Protein AF-A0A2T7V079-F1 (afdb_monomer_lite)

Structure (mmCIF, N/CA/C/O backbone):
data_AF-A0A2T7V079-F1
#
_entry.id   AF-A0A2T7V079-F1
#
loop_
_atom_site.group_PDB
_atom_site.id
_atom_site.type_symbol
_atom_site.label_atom_id
_atom_site.label_alt_id
_atom_site.label_comp_id
_atom_site.label_asym_id
_atom_site.label_entity_id
_atom_site.label_seq_id
_atom_site.pdbx_PDB_ins_code
_atom_site.Cartn_x
_atom_site.Cartn_y
_atom_site.Cartn_z
_atom_site.occupancy
_atom_site.B_iso_or_equiv
_atom_site.auth_seq_id
_atom_site.auth_comp_id
_atom_site.auth_asym_id
_atom_site.auth_atom_id
_atom_site.pdbx_PDB_model_num
ATOM 1 N N . MET A 1 1 ? 11.189 51.306 7.448 1.00 38.50 1 MET A N 1
ATOM 2 C CA . MET A 1 1 ? 10.042 50.721 6.725 1.00 38.50 1 MET A CA 1
ATOM 3 C C . MET A 1 1 ? 9.622 49.500 7.516 1.00 38.50 1 MET A C 1
ATOM 5 O O . MET A 1 1 ? 10.224 48.450 7.348 1.00 38.50 1 MET A O 1
ATOM 9 N N . ASP A 1 2 ? 8.671 49.681 8.430 1.00 41.47 2 ASP A N 1
ATOM 10 C CA . ASP A 1 2 ? 8.144 48.612 9.280 1.00 41.47 2 ASP A CA 1
ATOM 11 C C . ASP A 1 2 ? 6.938 47.974 8.587 1.00 41.47 2 ASP A C 1
ATOM 13 O O . ASP A 1 2 ? 5.867 48.572 8.487 1.00 41.47 2 ASP A O 1
ATOM 17 N N . GLY A 1 3 ? 7.131 46.769 8.050 1.00 41.75 3 GLY A N 1
ATOM 18 C CA . GLY A 1 3 ? 6.076 45.974 7.427 1.00 41.75 3 GLY A CA 1
ATOM 19 C C . GLY A 1 3 ? 5.329 45.145 8.468 1.00 41.75 3 GLY A C 1
ATOM 20 O O . GLY A 1 3 ? 5.689 43.999 8.720 1.00 41.75 3 GLY A O 1
ATOM 21 N N . SER A 1 4 ? 4.290 45.717 9.075 1.00 50.50 4 SER A N 1
ATOM 22 C CA . SER A 1 4 ? 3.340 44.971 9.908 1.00 50.50 4 SER A CA 1
ATOM 23 C C . SER A 1 4 ? 2.266 44.341 9.016 1.00 50.50 4 SER A C 1
ATOM 25 O O . SER A 1 4 ? 1.436 45.046 8.443 1.00 50.50 4 SER A O 1
ATOM 27 N N . PHE A 1 5 ? 2.281 43.014 8.870 1.00 45.00 5 PHE A N 1
ATOM 28 C CA . PHE A 1 5 ? 1.197 42.276 8.216 1.00 45.00 5 PHE A CA 1
ATOM 29 C C . PHE A 1 5 ? 0.021 42.109 9.203 1.00 45.00 5 PHE A C 1
ATOM 31 O O . PHE A 1 5 ? 0.220 41.552 10.285 1.00 45.00 5 PHE A O 1
ATOM 38 N N . PRO A 1 6 ? -1.213 42.544 8.871 1.00 54.22 6 PRO A N 1
ATOM 39 C CA . PRO A 1 6 ? -2.319 42.632 9.832 1.00 54.22 6 PRO A CA 1
ATOM 40 C C . PRO A 1 6 ? -3.089 41.317 10.054 1.00 54.22 6 PRO A C 1
ATOM 42 O O . PRO A 1 6 ? -4.084 41.302 10.778 1.00 54.22 6 PRO A O 1
ATOM 45 N N . PHE A 1 7 ? -2.655 40.196 9.476 1.00 47.94 7 PHE A N 1
ATOM 46 C CA . PHE A 1 7 ? -3.379 38.927 9.572 1.00 47.94 7 PHE A CA 1
ATOM 47 C C . PHE A 1 7 ? -2.700 37.979 10.560 1.00 47.94 7 PHE A C 1
ATOM 49 O O . PHE A 1 7 ? -1.806 37.214 10.211 1.00 47.94 7 PHE A O 1
ATOM 56 N N . ARG A 1 8 ? -3.155 37.988 11.817 1.00 51.31 8 ARG A N 1
ATOM 57 C CA . ARG A 1 8 ? -2.965 36.835 12.705 1.00 51.31 8 ARG A CA 1
ATOM 58 C C . ARG A 1 8 ? -4.101 35.857 12.438 1.00 51.31 8 ARG A C 1
ATOM 60 O O . ARG A 1 8 ? -5.223 36.091 12.881 1.00 51.31 8 ARG A O 1
ATOM 67 N N . PHE A 1 9 ? -3.811 34.759 11.742 1.00 51.34 9 PHE A N 1
ATOM 68 C CA . PHE A 1 9 ? -4.697 33.600 11.739 1.00 51.34 9 PHE A CA 1
ATOM 69 C C . PHE A 1 9 ? -4.815 33.112 13.185 1.00 51.34 9 PHE A C 1
ATOM 71 O O . PHE A 1 9 ? -3.900 32.487 13.720 1.00 51.34 9 PHE A O 1
ATOM 78 N N . ARG A 1 10 ? -5.927 33.434 13.854 1.00 48.22 10 ARG A N 1
ATOM 79 C CA . ARG A 1 10 ? -6.316 32.697 15.054 1.00 48.22 10 ARG A CA 1
ATOM 80 C C . ARG A 1 10 ? -6.606 31.284 14.570 1.00 48.22 10 ARG A C 1
ATOM 82 O O . ARG A 1 10 ? -7.657 31.060 13.974 1.00 48.22 10 ARG A O 1
ATOM 89 N N . ARG A 1 11 ? -5.672 30.350 14.781 1.00 43.72 11 ARG A N 1
ATOM 90 C CA . ARG A 1 11 ? -6.033 28.933 14.757 1.00 43.72 11 ARG A CA 1
ATOM 91 C C . ARG A 1 11 ? -7.170 28.805 15.763 1.00 43.72 11 ARG A C 1
ATOM 93 O O . ARG A 1 11 ? -6.996 29.161 16.931 1.00 43.72 11 ARG A O 1
ATOM 100 N N . GLN A 1 12 ? -8.349 28.400 15.295 1.00 41.66 12 GLN A N 1
ATOM 101 C CA . GLN A 1 12 ? -9.317 27.817 16.212 1.00 41.66 12 GLN A CA 1
ATOM 102 C C . GLN A 1 12 ? -8.570 26.719 16.984 1.00 41.66 12 GLN A C 1
ATOM 104 O O . GLN A 1 12 ? -7.699 26.080 16.382 1.00 41.66 12 GLN A O 1
ATOM 109 N N . PRO A 1 13 ? -8.817 26.536 18.293 1.00 44.56 13 PRO A N 1
ATOM 110 C CA . PRO A 1 13 ? -8.318 25.343 18.958 1.00 44.56 13 PRO A CA 1
ATOM 111 C C . PRO A 1 13 ? -8.745 24.161 18.092 1.00 44.56 13 PRO A C 1
ATOM 113 O O . PRO A 1 13 ? -9.918 24.078 17.715 1.00 44.56 13 PRO A O 1
ATOM 116 N N . GLU A 1 14 ? -7.776 23.336 17.691 1.00 45.00 14 GLU A N 1
ATOM 117 C CA . GLU A 1 14 ? -8.079 22.076 17.024 1.00 45.00 14 GLU A CA 1
ATOM 118 C C . GLU A 1 14 ? -9.172 21.401 17.859 1.00 45.00 14 GLU A C 1
ATOM 120 O O . GLU A 1 14 ? -9.043 21.376 19.093 1.00 45.00 14 GLU A O 1
ATOM 125 N N . PRO A 1 15 ? -10.277 20.924 17.250 1.00 46.81 15 PRO A N 1
ATOM 126 C CA . PRO A 1 15 ? -11.172 20.043 17.983 1.00 46.81 15 PRO A CA 1
ATOM 127 C C . PRO A 1 15 ? -10.300 18.948 18.592 1.00 46.81 15 PRO A C 1
ATOM 129 O O . PRO A 1 15 ? -9.283 18.590 18.000 1.00 46.81 15 PRO A O 1
ATOM 132 N N . THR A 1 16 ? -10.640 18.460 19.783 1.00 52.69 16 THR A N 1
ATOM 133 C CA . THR A 1 16 ? -9.915 17.361 20.421 1.00 52.69 16 THR A CA 1
ATOM 134 C C . THR A 1 16 ? -9.999 16.156 19.486 1.00 52.69 16 THR A C 1
ATOM 136 O O . THR A 1 16 ? -10.947 15.377 19.533 1.00 52.69 16 THR A O 1
ATOM 139 N N . HIS A 1 17 ? -9.071 16.061 18.537 1.00 53.72 17 HIS A N 1
ATOM 140 C CA . HIS A 1 17 ? -8.961 14.931 17.646 1.00 53.72 17 HIS A CA 1
ATOM 141 C C . HIS A 1 17 ? -8.712 13.754 18.575 1.00 53.72 17 HIS A C 1
ATOM 143 O O . HIS A 1 17 ? -7.835 13.834 19.439 1.00 53.72 17 HIS A O 1
ATOM 149 N N . ALA A 1 18 ? -9.523 12.701 18.456 1.00 62.31 18 ALA A N 1
ATOM 150 C CA . ALA A 1 18 ? -9.227 11.453 19.138 1.00 62.31 18 ALA A CA 1
ATOM 151 C C . ALA A 1 18 ? -7.759 11.123 18.840 1.00 62.31 18 ALA A C 1
ATOM 153 O O . ALA A 1 18 ? -7.383 11.004 17.671 1.00 62.31 18 ALA A O 1
ATOM 154 N N . THR A 1 19 ? -6.922 11.088 19.876 1.00 83.94 19 THR A N 1
ATOM 155 C CA . THR A 1 19 ? -5.495 10.804 19.732 1.00 83.94 19 THR A CA 1
ATOM 156 C C . THR A 1 19 ? -5.342 9.466 19.026 1.00 83.94 19 THR A C 1
ATOM 158 O O . THR A 1 19 ? -6.008 8.505 19.404 1.00 83.94 19 THR A O 1
ATOM 161 N N . LEU A 1 20 ? -4.513 9.420 17.982 1.00 91.12 20 LEU A N 1
ATOM 162 C CA . LEU A 1 20 ? -4.151 8.176 17.314 1.00 91.12 20 LEU A CA 1
ATOM 163 C C . LEU A 1 20 ? -2.972 7.549 18.053 1.00 91.12 20 LEU A C 1
ATOM 165 O O . LEU A 1 20 ? -1.907 8.156 18.157 1.00 91.12 20 LEU A O 1
ATOM 169 N N . THR A 1 21 ? -3.164 6.326 18.519 1.00 92.94 21 THR A N 1
ATOM 170 C CA . THR A 1 21 ? -2.113 5.459 19.035 1.00 92.94 21 THR A CA 1
ATOM 171 C C . THR A 1 21 ? -1.798 4.397 17.989 1.00 92.94 21 THR A C 1
ATOM 173 O O . THR A 1 21 ? -2.706 3.792 17.422 1.00 92.94 21 THR A O 1
ATOM 176 N N . ILE A 1 22 ? -0.508 4.183 17.740 1.00 94.38 22 ILE A N 1
ATOM 177 C CA . ILE A 1 22 ? 0.007 3.061 16.956 1.00 94.38 22 ILE A CA 1
ATOM 178 C C . ILE A 1 22 ? 0.726 2.133 17.934 1.00 94.38 22 ILE A C 1
ATOM 180 O O . ILE A 1 22 ? 1.582 2.607 18.680 1.00 94.38 22 ILE A O 1
ATOM 184 N N . ALA A 1 23 ? 0.359 0.855 17.954 1.00 94.38 23 ALA A N 1
ATOM 185 C CA . ALA A 1 23 ? 0.913 -0.139 18.872 1.00 94.38 23 ALA A CA 1
ATOM 186 C C . ALA A 1 23 ? 1.243 -1.452 18.151 1.00 94.38 23 ALA A C 1
ATOM 188 O O . ALA A 1 23 ? 0.712 -1.721 17.074 1.00 94.38 23 ALA A O 1
ATOM 189 N N . GLU A 1 24 ? 2.084 -2.281 18.764 1.00 94.81 24 GLU A N 1
ATOM 190 C CA . GLU A 1 24 ? 2.275 -3.672 18.351 1.00 94.81 24 GLU A CA 1
ATOM 191 C C . GLU A 1 24 ? 1.388 -4.610 19.181 1.00 94.81 24 GLU A C 1
ATOM 193 O O . GLU A 1 24 ? 1.052 -4.304 20.327 1.00 94.81 24 GLU A O 1
ATOM 198 N N . THR A 1 25 ? 1.019 -5.773 18.635 1.00 92.81 25 THR A N 1
ATOM 199 C CA . THR A 1 25 ? 0.210 -6.780 19.353 1.00 92.81 25 THR A CA 1
ATOM 200 C C . THR A 1 25 ? 0.821 -7.183 20.697 1.00 92.81 25 THR A C 1
ATOM 202 O O . THR A 1 25 ? 0.082 -7.398 21.657 1.00 92.81 25 THR A O 1
ATOM 205 N N . ALA A 1 26 ? 2.154 -7.214 20.796 1.00 89.38 26 ALA A N 1
ATOM 206 C CA . ALA A 1 26 ? 2.889 -7.557 22.014 1.00 89.38 26 ALA A CA 1
ATOM 207 C C . ALA A 1 26 ? 2.683 -6.565 23.177 1.00 89.38 26 ALA A C 1
ATOM 209 O O . ALA A 1 26 ? 2.823 -6.951 24.339 1.00 89.38 26 ALA A O 1
ATOM 210 N N . ASP A 1 27 ? 2.325 -5.314 22.881 1.00 88.50 27 ASP A N 1
ATOM 211 C CA . ASP A 1 27 ? 2.157 -4.250 23.878 1.00 88.50 27 ASP A CA 1
ATOM 212 C C . ASP A 1 27 ? 0.701 -4.095 24.342 1.00 88.50 27 ASP A C 1
ATOM 214 O O . ASP A 1 27 ? 0.387 -3.264 25.203 1.00 88.50 27 ASP A O 1
ATOM 218 N N . LEU A 1 28 ? -0.217 -4.875 23.766 1.00 90.44 28 LEU A N 1
ATOM 219 C CA . LEU A 1 28 ? -1.646 -4.708 23.974 1.00 90.44 28 LEU A CA 1
ATOM 220 C C . LEU A 1 28 ? -2.184 -5.638 25.050 1.00 90.44 28 LEU A C 1
ATOM 222 O O . LEU A 1 28 ? -1.815 -6.800 25.192 1.00 90.44 28 LEU A O 1
ATOM 226 N N . THR A 1 29 ? -3.138 -5.105 25.805 1.00 87.56 29 THR A N 1
ATOM 227 C CA . THR A 1 29 ? -3.920 -5.878 26.766 1.00 87.56 29 THR A CA 1
ATOM 228 C C . THR A 1 29 ? -5.372 -5.895 26.320 1.00 87.56 29 THR A C 1
ATOM 230 O O . THR A 1 29 ? -5.871 -4.902 25.788 1.00 87.56 29 THR A O 1
ATOM 233 N N . ALA A 1 30 ? -6.085 -6.989 26.597 1.00 87.88 30 ALA A N 1
ATOM 234 C CA . ALA A 1 30 ? -7.518 -7.075 26.312 1.00 87.88 30 ALA A CA 1
ATOM 235 C C . ALA A 1 30 ? -8.302 -5.901 26.935 1.00 87.88 30 ALA A C 1
ATOM 237 O O . ALA A 1 30 ? -9.194 -5.347 26.304 1.00 87.88 30 ALA A O 1
ATOM 238 N N . ALA A 1 31 ? -7.914 -5.455 28.136 1.00 88.44 31 ALA A N 1
ATOM 239 C CA . ALA A 1 31 ? -8.531 -4.307 28.799 1.00 88.44 31 ALA A CA 1
ATOM 240 C C . ALA A 1 31 ? -8.355 -2.990 28.019 1.00 88.44 31 ALA A C 1
ATOM 242 O O . ALA A 1 31 ? -9.282 -2.184 27.975 1.00 88.44 31 ALA A O 1
ATOM 243 N N . ALA A 1 32 ? -7.196 -2.772 27.388 1.00 89.25 32 ALA A N 1
ATOM 244 C CA . ALA A 1 32 ? -6.964 -1.591 26.559 1.00 89.25 32 ALA A CA 1
ATOM 245 C C . ALA A 1 32 ? -7.832 -1.607 25.290 1.00 89.25 32 ALA A C 1
ATOM 247 O O . ALA A 1 32 ? -8.408 -0.580 24.932 1.00 89.25 32 ALA A O 1
ATOM 248 N N . LEU A 1 33 ? -7.977 -2.772 24.649 1.00 93.31 33 LEU A N 1
ATOM 249 C CA . LEU A 1 33 ? -8.839 -2.939 23.473 1.00 93.31 33 LEU A CA 1
ATOM 250 C C . LEU A 1 33 ? -10.312 -2.701 23.824 1.00 93.31 33 LEU A C 1
ATOM 252 O O . LEU A 1 33 ? -11.000 -1.953 23.131 1.00 93.31 33 LEU A O 1
ATOM 256 N N . GLU A 1 34 ? -10.784 -3.266 24.937 1.00 92.94 34 GLU A N 1
ATOM 257 C CA . GLU A 1 34 ? -12.153 -3.053 25.413 1.00 92.94 34 GLU A CA 1
ATOM 258 C C . GLU A 1 34 ? -12.427 -1.586 25.770 1.00 92.94 34 GLU A C 1
ATOM 260 O O . GLU A 1 34 ? -13.497 -1.075 25.446 1.00 92.94 34 GLU A O 1
ATOM 265 N N . ALA A 1 35 ? -11.461 -0.871 26.356 1.00 90.56 35 ALA A N 1
ATOM 266 C CA . ALA A 1 35 ? -11.602 0.560 26.632 1.00 90.56 35 ALA A CA 1
ATOM 267 C C . ALA A 1 35 ? -11.758 1.391 25.344 1.00 90.56 35 ALA A C 1
ATOM 269 O O . ALA A 1 35 ? -12.614 2.275 25.275 1.00 90.56 35 ALA A O 1
ATOM 270 N N . VAL A 1 36 ? -10.985 1.084 24.293 1.00 92.19 36 VAL A N 1
ATOM 271 C CA . VAL A 1 36 ? -11.148 1.727 22.976 1.00 92.19 36 VAL A CA 1
ATOM 272 C C . VAL A 1 36 ? -12.527 1.408 22.395 1.00 92.19 36 VAL A C 1
ATOM 274 O O . VAL A 1 36 ? -13.252 2.321 21.999 1.00 92.19 36 VAL A O 1
ATOM 277 N N . ARG A 1 37 ? -12.944 0.137 22.414 1.00 94.12 37 ARG A N 1
ATOM 278 C CA . ARG A 1 37 ? -14.254 -0.307 21.900 1.00 94.12 37 ARG A CA 1
ATOM 279 C C . ARG A 1 37 ? -15.438 0.292 22.665 1.00 94.12 37 ARG A C 1
ATOM 281 O O . ARG A 1 37 ? -16.491 0.520 22.068 1.00 94.12 37 ARG A O 1
ATOM 288 N N . ALA A 1 38 ? -15.272 0.579 23.956 1.00 91.75 38 ALA A N 1
ATOM 289 C CA . ALA A 1 38 ? -16.252 1.283 24.783 1.00 91.75 38 ALA A CA 1
ATOM 290 C C . ALA A 1 38 ? -16.331 2.795 24.485 1.00 91.75 38 ALA A C 1
ATOM 292 O O . ALA A 1 38 ? -17.292 3.445 24.890 1.00 91.75 38 ALA A O 1
ATOM 293 N N . GLY A 1 39 ? -15.365 3.346 23.739 1.00 86.88 39 GLY A N 1
ATOM 294 C CA . GLY A 1 39 ? -15.269 4.774 23.427 1.00 86.88 39 GLY A CA 1
ATOM 295 C C . GLY A 1 39 ? -14.533 5.599 24.487 1.00 86.88 39 GLY A C 1
ATOM 296 O O . GLY A 1 39 ? -14.495 6.823 24.376 1.00 86.88 39 GLY A O 1
ATOM 297 N N . ASP A 1 40 ? -13.929 4.943 25.480 1.00 81.31 40 ASP A N 1
ATOM 298 C CA . ASP A 1 40 ? -13.174 5.583 26.564 1.00 81.31 40 ASP A CA 1
ATOM 299 C C . ASP A 1 40 ? -11.705 5.862 26.177 1.00 81.31 40 ASP A C 1
ATOM 301 O O . ASP A 1 40 ? -10.966 6.509 26.923 1.00 81.31 40 ASP A O 1
ATOM 305 N N . GLY A 1 41 ? -11.269 5.383 25.005 1.00 72.19 41 GLY A N 1
ATOM 306 C CA . GLY A 1 41 ? -9.922 5.553 24.455 1.00 72.19 41 GLY A CA 1
ATOM 307 C C . GLY A 1 41 ? -9.847 6.435 23.201 1.00 72.19 41 GLY A C 1
ATOM 308 O O . GLY A 1 41 ? -10.852 6.845 22.622 1.00 72.19 41 GLY A O 1
ATOM 309 N N . GLY A 1 42 ? -8.613 6.724 22.772 1.00 84.00 42 GLY A N 1
ATOM 310 C CA . GLY A 1 42 ? -8.329 7.303 21.454 1.00 84.00 42 GLY A CA 1
ATOM 311 C C . GLY A 1 42 ? -8.433 6.268 20.327 1.00 84.00 42 GLY A C 1
ATOM 312 O O . GLY A 1 42 ? -8.704 5.095 20.573 1.00 84.00 42 GLY A O 1
ATOM 313 N N . ARG A 1 43 ? -8.181 6.691 19.083 1.00 92.81 43 ARG A N 1
ATOM 314 C CA . ARG A 1 43 ? -8.075 5.760 17.948 1.00 92.81 43 ARG A CA 1
ATOM 315 C C . ARG A 1 43 ? -6.859 4.864 18.129 1.00 92.81 43 ARG A C 1
ATOM 317 O O . ARG A 1 43 ? -5.798 5.352 18.511 1.00 92.81 43 ARG A O 1
ATOM 324 N N . LEU A 1 44 ? -6.989 3.595 17.766 1.00 95.06 44 LEU A N 1
ATOM 325 C CA . LEU A 1 44 ? -5.906 2.624 17.859 1.00 95.06 44 LEU A CA 1
ATOM 326 C C . LEU A 1 44 ? -5.700 1.922 16.515 1.00 95.06 44 LEU A C 1
ATOM 328 O O . LEU A 1 44 ? -6.638 1.337 15.973 1.00 95.06 44 LEU A O 1
ATOM 332 N N . ALA A 1 45 ? -4.473 1.994 16.004 1.00 96.50 45 ALA A N 1
ATOM 333 C CA . ALA A 1 45 ? -3.975 1.135 14.940 1.00 96.50 45 ALA A CA 1
ATOM 334 C C . ALA A 1 45 ? -2.959 0.149 15.532 1.00 96.50 45 ALA A C 1
ATOM 336 O O . ALA A 1 45 ? -2.102 0.543 16.328 1.00 96.50 45 ALA A O 1
ATOM 337 N N . VAL A 1 46 ? -3.062 -1.121 15.163 1.00 96.31 46 VAL A N 1
ATOM 338 C CA . VAL A 1 46 ? -2.278 -2.217 15.727 1.00 96.31 46 VAL A CA 1
ATOM 339 C C . VAL A 1 46 ? -1.541 -2.933 14.611 1.00 96.31 46 VAL A C 1
ATOM 341 O O . VAL A 1 46 ? -2.152 -3.309 13.624 1.00 96.31 46 VAL A O 1
ATOM 344 N N . PHE A 1 47 ? -0.245 -3.160 14.787 1.00 95.50 47 PHE A N 1
ATOM 345 C CA . PHE A 1 47 ? 0.565 -3.975 13.887 1.00 95.50 47 PHE A CA 1
ATOM 346 C C . PHE A 1 47 ? 0.936 -5.291 14.569 1.00 95.50 47 PHE A C 1
ATOM 348 O O . PHE A 1 47 ? 1.239 -5.319 15.761 1.00 95.50 47 PHE A O 1
ATOM 355 N N . GLY A 1 48 ? 0.943 -6.392 13.828 1.00 93.25 48 GLY A N 1
ATOM 356 C CA . GLY A 1 48 ? 1.363 -7.679 14.370 1.00 93.25 48 GLY A CA 1
ATOM 357 C C . GLY A 1 48 ? 1.224 -8.817 13.377 1.00 93.25 48 GLY A C 1
ATOM 358 O O . GLY A 1 48 ? 0.877 -8.615 12.213 1.00 93.25 48 GLY A O 1
ATOM 359 N N . ASP A 1 49 ? 1.525 -10.022 13.845 1.00 90.31 49 ASP A N 1
ATOM 360 C CA . ASP A 1 49 ? 1.279 -11.241 13.088 1.00 90.31 49 ASP A CA 1
ATOM 361 C C . ASP A 1 49 ? -0.214 -11.613 13.075 1.00 90.31 49 ASP A C 1
ATOM 363 O O . ASP A 1 49 ? -0.991 -11.231 13.953 1.00 90.31 49 ASP A O 1
ATOM 367 N N . GLY A 1 50 ? -0.616 -12.364 12.048 1.00 86.31 50 GLY A N 1
ATOM 368 C CA . GLY A 1 50 ? -2.020 -12.704 11.821 1.00 86.31 50 GLY A CA 1
ATOM 369 C C . GLY A 1 50 ? -2.645 -13.555 12.928 1.00 86.31 50 GLY A C 1
ATOM 370 O O . GLY A 1 50 ? -3.838 -13.407 13.184 1.00 86.31 50 GLY A O 1
ATOM 371 N N . ASP A 1 51 ? -1.862 -14.399 13.603 1.00 89.56 51 ASP A N 1
ATOM 372 C CA . ASP A 1 51 ? -2.369 -15.269 14.667 1.00 89.56 51 ASP A CA 1
ATOM 373 C C . ASP A 1 51 ? -2.682 -14.440 15.924 1.00 89.56 51 ASP A C 1
ATOM 375 O O . ASP A 1 51 ? -3.790 -14.515 16.456 1.00 89.56 51 ASP A O 1
ATOM 379 N N . ALA A 1 52 ? -1.765 -13.560 16.338 1.00 90.50 52 ALA A N 1
ATOM 380 C CA . ALA A 1 52 ? -1.976 -12.633 17.447 1.00 90.50 52 ALA A CA 1
ATOM 381 C C . ALA A 1 52 ? -3.129 -11.656 17.170 1.00 90.50 52 ALA A C 1
ATOM 383 O O . ALA A 1 52 ? -3.938 -11.369 18.054 1.00 90.50 52 ALA A O 1
ATOM 384 N N . ILE A 1 53 ? -3.245 -11.159 15.934 1.00 91.81 53 ILE A N 1
ATOM 385 C CA . ILE A 1 53 ? -4.370 -10.309 15.525 1.00 91.81 53 ILE A CA 1
ATOM 386 C C . ILE A 1 53 ? -5.691 -11.078 15.620 1.00 91.81 53 ILE A C 1
ATOM 388 O O . ILE A 1 53 ? -6.667 -10.540 16.143 1.00 91.81 53 ILE A O 1
ATOM 392 N N . ALA A 1 54 ? -5.741 -12.330 15.155 1.00 89.75 54 ALA A N 1
ATOM 393 C CA . ALA A 1 54 ? -6.956 -13.139 15.191 1.00 89.75 54 ALA A CA 1
ATOM 394 C C . ALA A 1 54 ? -7.464 -13.390 16.621 1.00 89.75 54 ALA A C 1
ATOM 396 O O . ALA A 1 54 ? -8.677 -13.465 16.827 1.00 89.75 54 ALA A O 1
ATOM 397 N N . GLU A 1 55 ? -6.563 -13.482 17.603 1.00 89.88 55 GLU A N 1
ATOM 398 C CA . GLU A 1 55 ? -6.915 -13.619 19.022 1.00 89.88 55 GLU A CA 1
ATOM 399 C C . GLU A 1 55 ? -7.433 -12.314 19.650 1.00 89.88 55 GLU A C 1
ATOM 401 O O . GLU A 1 55 ? -8.281 -12.352 20.544 1.00 89.88 55 GLU A O 1
ATOM 406 N N . LEU A 1 56 ? -6.932 -11.159 19.202 1.00 92.06 56 LEU A N 1
ATOM 407 C CA . LEU A 1 56 ? -7.233 -9.852 19.796 1.00 92.06 56 LEU A CA 1
ATOM 408 C C . LEU A 1 56 ? -8.415 -9.127 19.135 1.00 92.06 56 LEU A C 1
ATOM 410 O O . LEU A 1 56 ? -9.134 -8.383 19.812 1.00 92.06 56 LEU A O 1
ATOM 414 N N . ALA A 1 57 ? -8.605 -9.295 17.826 1.00 92.44 57 ALA A N 1
ATOM 415 C CA . ALA A 1 57 ? -9.561 -8.530 17.031 1.00 92.44 57 ALA A CA 1
ATOM 416 C C . ALA A 1 57 ? -11.018 -8.977 17.243 1.00 92.44 57 ALA A C 1
ATOM 418 O O . ALA A 1 57 ? -11.344 -10.166 17.221 1.00 92.44 57 ALA A O 1
ATOM 419 N N . ASP A 1 58 ? -11.929 -8.010 17.365 1.00 93.38 58 ASP A N 1
ATOM 420 C CA . ASP A 1 58 ? -13.366 -8.261 17.271 1.00 93.38 58 ASP A CA 1
ATOM 421 C C . ASP A 1 58 ? -13.744 -8.314 15.786 1.00 93.38 58 ASP A C 1
ATOM 423 O O . ASP A 1 58 ? -13.852 -7.287 15.117 1.00 93.38 58 ASP A O 1
ATOM 427 N N . GLN A 1 59 ? -13.978 -9.525 15.279 1.00 87.75 59 GLN A N 1
ATOM 428 C CA . GLN A 1 59 ? -14.262 -9.800 13.863 1.00 87.75 59 GLN A CA 1
ATOM 429 C C . GLN A 1 59 ? -15.537 -9.123 13.325 1.00 87.75 59 GLN A C 1
ATOM 431 O O . GLN A 1 59 ? -15.777 -9.128 12.118 1.00 87.75 59 GLN A O 1
ATOM 436 N N . VAL A 1 60 ? -16.392 -8.581 14.199 1.00 88.75 60 VAL A N 1
ATOM 437 C CA . VAL A 1 60 ? -17.626 -7.888 13.808 1.00 88.75 60 VAL A CA 1
ATOM 438 C C . VAL A 1 60 ? -17.422 -6.374 13.760 1.00 88.75 60 VAL A C 1
ATOM 440 O O . VAL A 1 60 ? -18.067 -5.697 12.956 1.00 88.75 60 VAL A O 1
ATOM 443 N N . ARG A 1 61 ? -16.575 -5.828 14.637 1.00 90.62 61 ARG A N 1
ATOM 444 C CA . ARG A 1 61 ? -16.448 -4.377 14.851 1.00 90.62 61 ARG A CA 1
ATOM 445 C C . ARG A 1 61 ? -15.169 -3.779 14.289 1.00 90.62 61 ARG A C 1
ATOM 447 O O . ARG A 1 61 ? -15.210 -2.639 13.822 1.00 90.62 61 ARG A O 1
ATOM 454 N N . ASP A 1 62 ? -14.066 -4.511 14.386 1.00 95.25 62 ASP A N 1
ATOM 455 C CA . ASP A 1 62 ? -12.739 -4.035 14.020 1.00 95.25 62 ASP A CA 1
ATOM 456 C C . ASP A 1 62 ? -12.480 -4.215 12.521 1.00 95.25 62 ASP A C 1
ATOM 458 O O . ASP A 1 62 ? -13.195 -4.926 11.811 1.00 95.25 62 ASP A O 1
ATOM 462 N N . GLN A 1 63 ? -11.470 -3.512 12.018 1.00 96.19 63 GLN A N 1
ATOM 463 C CA . GLN A 1 63 ? -11.046 -3.594 10.624 1.00 96.19 63 GLN A CA 1
ATOM 464 C C . GLN A 1 63 ? -9.664 -4.221 10.541 1.00 96.19 63 GLN A C 1
ATOM 466 O O . GLN A 1 63 ? -8.847 -4.018 11.429 1.00 96.19 63 GLN A O 1
ATOM 471 N N . LEU A 1 64 ? -9.417 -4.955 9.458 1.00 96.00 64 LEU A N 1
ATOM 472 C CA . LEU A 1 64 ? -8.148 -5.621 9.197 1.00 96.00 64 LEU A CA 1
ATOM 473 C C . LEU A 1 64 ? -7.656 -5.261 7.798 1.00 96.00 64 LEU A C 1
ATOM 475 O O . LEU A 1 64 ? -8.364 -5.514 6.820 1.00 96.00 64 LEU A O 1
ATOM 479 N N . ILE A 1 65 ? -6.446 -4.726 7.688 1.00 96.19 65 ILE A N 1
ATOM 480 C CA . ILE A 1 65 ? -5.674 -4.709 6.450 1.00 96.19 65 ILE A CA 1
ATOM 481 C C . ILE A 1 65 ? -4.737 -5.915 6.473 1.00 96.19 65 ILE A C 1
ATOM 483 O O . ILE A 1 65 ? -3.752 -5.943 7.197 1.00 96.19 65 ILE A O 1
ATOM 487 N N . ASP A 1 66 ? -5.022 -6.901 5.627 1.00 94.06 66 ASP A N 1
ATOM 488 C CA . ASP A 1 66 ? -4.148 -8.049 5.404 1.00 94.06 66 ASP A CA 1
ATOM 489 C C . ASP A 1 66 ? -3.435 -7.875 4.048 1.00 94.06 66 ASP A C 1
ATOM 491 O O . ASP A 1 66 ? -4.062 -8.028 2.985 1.00 94.06 66 ASP A O 1
ATOM 495 N N . PRO A 1 67 ? -2.121 -7.567 4.042 1.00 90.81 67 PRO A N 1
ATOM 496 C CA . PRO A 1 67 ? -1.352 -7.407 2.813 1.00 90.81 67 PRO A CA 1
ATOM 497 C C . PRO A 1 67 ? -1.393 -8.642 1.907 1.00 90.81 67 PRO A C 1
ATOM 499 O O . PRO A 1 67 ? -1.413 -8.494 0.685 1.00 90.81 67 PRO A O 1
ATOM 502 N N . ALA A 1 68 ? -1.467 -9.851 2.476 1.00 93.06 68 ALA A N 1
ATOM 503 C CA . ALA A 1 68 ? -1.520 -11.098 1.716 1.00 93.06 68 ALA A CA 1
ATOM 504 C C . ALA A 1 68 ? -2.877 -11.319 1.026 1.00 93.06 68 ALA A C 1
ATOM 506 O O . ALA A 1 68 ? -2.980 -12.135 0.110 1.00 93.06 68 ALA A O 1
ATOM 507 N N . ARG A 1 69 ? -3.914 -10.578 1.435 1.00 94.94 69 ARG A N 1
ATOM 508 C CA . ARG A 1 69 ? -5.269 -10.616 0.858 1.00 94.94 69 ARG A CA 1
ATOM 509 C C . ARG A 1 69 ? -5.579 -9.406 -0.022 1.00 94.94 69 ARG A C 1
ATOM 511 O O . ARG A 1 69 ? -6.693 -9.299 -0.540 1.00 94.94 69 ARG A O 1
ATOM 518 N N . GLY A 1 70 ? -4.638 -8.469 -0.160 1.00 95.19 70 GLY A N 1
ATOM 519 C CA . GLY A 1 70 ? -4.756 -7.318 -1.059 1.00 95.19 70 GLY A CA 1
ATOM 520 C C . GLY A 1 70 ? -5.993 -6.452 -0.792 1.00 95.19 70 GLY A C 1
ATOM 521 O O . GLY A 1 70 ? -6.565 -5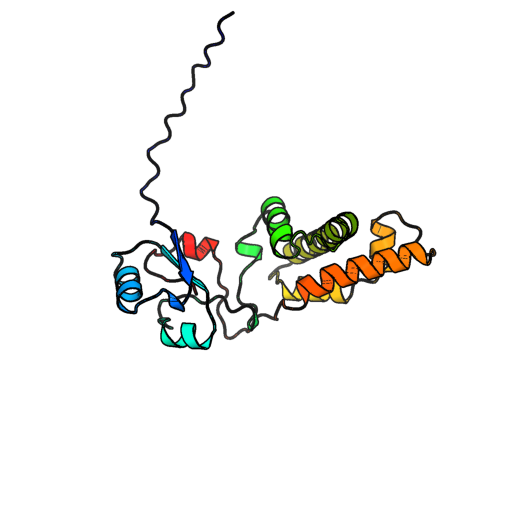.886 -1.727 1.00 95.19 70 GLY A O 1
ATOM 522 N N . ASN A 1 71 ? -6.468 -6.394 0.456 1.00 95.94 71 ASN A N 1
ATOM 523 C CA . ASN A 1 71 ? -7.727 -5.732 0.799 1.00 95.94 71 ASN A CA 1
ATOM 524 C C . ASN A 1 71 ? -7.569 -4.249 1.169 1.00 95.94 71 ASN A C 1
ATOM 526 O O . ASN A 1 71 ? -8.571 -3.550 1.326 1.00 95.94 71 ASN A O 1
ATOM 530 N N . TRP A 1 72 ? -6.339 -3.736 1.216 1.00 96.25 72 TRP A N 1
ATOM 531 C CA . TRP A 1 72 ? -6.089 -2.302 1.311 1.00 96.25 72 TRP A CA 1
ATOM 532 C C . TRP A 1 72 ? -6.584 -1.555 0.061 1.00 96.25 72 TRP A C 1
ATOM 534 O O . TRP A 1 72 ? -6.333 -1.944 -1.084 1.00 96.25 72 TRP A O 1
ATOM 544 N N . ASP A 1 73 ? -7.294 -0.456 0.282 1.00 95.25 73 ASP A N 1
ATOM 545 C CA . ASP A 1 73 ? -7.787 0.473 -0.726 1.00 95.25 73 ASP A CA 1
ATOM 546 C C . ASP A 1 73 ? -6.822 1.659 -0.893 1.00 95.25 73 ASP A C 1
ATOM 548 O O . ASP A 1 73 ? -7.123 2.811 -0.573 1.00 95.25 73 ASP A O 1
ATOM 552 N N . PHE A 1 74 ? -5.623 1.347 -1.395 1.00 95.69 74 PHE A N 1
ATOM 553 C CA . PHE A 1 74 ? -4.528 2.302 -1.585 1.00 95.69 74 PHE A CA 1
ATOM 554 C C . PHE A 1 74 ? -4.950 3.564 -2.352 1.00 95.69 74 PHE A C 1
ATOM 556 O O . PHE A 1 74 ? -4.550 4.670 -1.990 1.00 95.69 74 PHE A O 1
ATOM 563 N N . PHE A 1 75 ? -5.753 3.413 -3.409 1.00 94.75 75 PHE A N 1
ATOM 564 C CA . PHE A 1 75 ? -6.147 4.528 -4.273 1.00 94.75 75 PHE A CA 1
ATOM 565 C C . PHE A 1 75 ? -7.194 5.438 -3.627 1.00 94.75 75 PHE A C 1
ATOM 567 O O . PHE A 1 75 ? -7.174 6.640 -3.889 1.00 94.75 75 PHE A O 1
ATOM 574 N N . ALA A 1 76 ? -8.061 4.907 -2.757 1.00 93.38 76 ALA A N 1
ATOM 575 C CA . ALA A 1 76 ? -8.939 5.741 -1.940 1.00 93.38 76 ALA A CA 1
ATOM 576 C C . ALA A 1 76 ? -8.157 6.533 -0.882 1.00 93.38 76 ALA A C 1
ATOM 578 O O . ALA A 1 76 ? -8.508 7.678 -0.599 1.00 93.38 76 ALA A O 1
ATOM 579 N N . ASP A 1 77 ? -7.086 5.952 -0.335 1.00 94.69 77 ASP A N 1
ATOM 580 C CA . ASP A 1 77 ? -6.208 6.634 0.625 1.00 94.69 77 ASP A CA 1
ATOM 581 C C . ASP A 1 77 ? -5.275 7.661 -0.043 1.00 94.69 77 ASP A C 1
ATOM 583 O O . ASP A 1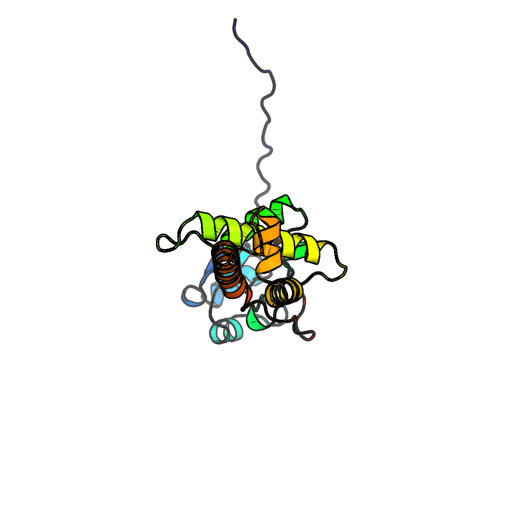 77 ? -4.845 8.619 0.599 1.00 94.69 77 ASP A O 1
ATOM 587 N N . HIS A 1 78 ? -5.018 7.517 -1.347 1.00 94.31 78 HIS A N 1
ATOM 588 C CA . HIS A 1 78 ? -4.163 8.410 -2.136 1.00 94.31 78 HIS A CA 1
ATOM 589 C C . HIS A 1 78 ? -4.901 8.927 -3.386 1.00 94.31 78 HIS A C 1
ATOM 591 O O . HIS A 1 78 ? -4.570 8.553 -4.520 1.00 94.31 78 HIS A O 1
ATOM 597 N N . PRO A 1 79 ? -5.903 9.811 -3.210 1.00 90.19 79 PRO A N 1
ATOM 598 C CA . PRO A 1 79 ? -6.794 10.228 -4.294 1.00 90.19 79 PRO A CA 1
ATOM 599 C C . PRO A 1 79 ? -6.147 11.190 -5.300 1.00 90.19 79 PRO A C 1
ATOM 601 O O . PRO A 1 79 ? -6.709 11.420 -6.366 1.00 90.19 79 PRO A O 1
ATOM 604 N N . SER A 1 80 ? -4.992 11.779 -4.976 1.00 88.69 80 SER A N 1
ATOM 605 C CA . SER A 1 80 ? -4.292 12.738 -5.836 1.00 88.69 80 SER A CA 1
ATOM 606 C C . SER A 1 80 ? -2.928 12.221 -6.276 1.00 88.69 80 SER A C 1
ATOM 608 O O . SER A 1 80 ? -2.281 11.453 -5.562 1.00 88.69 80 SER A O 1
ATOM 610 N N . ASP A 1 81 ? -2.440 12.715 -7.414 1.00 85.06 81 ASP A N 1
ATOM 611 C CA . ASP A 1 81 ? -1.090 12.404 -7.898 1.00 85.06 81 ASP A CA 1
ATOM 612 C C . ASP A 1 81 ? -0.003 12.792 -6.899 1.00 85.06 81 ASP A C 1
ATOM 614 O O . ASP A 1 81 ? 0.994 12.083 -6.771 1.00 85.06 81 ASP A O 1
ATOM 618 N N . TYR A 1 82 ? -0.207 13.882 -6.155 1.00 87.88 82 TYR A N 1
ATOM 619 C CA . TYR A 1 82 ? 0.695 14.278 -5.078 1.00 87.88 82 TYR A CA 1
ATOM 620 C C . TYR A 1 82 ? 0.735 13.219 -3.970 1.00 87.88 82 TYR A C 1
ATOM 622 O O . TYR A 1 82 ? 1.815 12.751 -3.623 1.00 87.88 82 TYR A O 1
ATOM 630 N N . ALA A 1 83 ? -0.429 12.781 -3.474 1.00 89.81 83 ALA A N 1
ATOM 631 C CA . ALA A 1 83 ? -0.502 11.758 -2.432 1.00 89.81 83 ALA A CA 1
ATOM 632 C C . ALA A 1 83 ? 0.123 10.433 -2.899 1.00 89.81 83 ALA A C 1
ATOM 634 O O . ALA A 1 83 ? 0.912 9.831 -2.175 1.00 89.81 83 ALA A O 1
ATOM 635 N N . ARG A 1 84 ? -0.166 10.018 -4.140 1.00 90.56 84 ARG A N 1
ATOM 636 C CA . ARG A 1 84 ? 0.427 8.819 -4.750 1.00 90.56 84 ARG A CA 1
ATOM 637 C C . ARG A 1 84 ? 1.943 8.940 -4.853 1.00 90.56 84 ARG A C 1
ATOM 639 O O . ARG A 1 84 ? 2.632 7.988 -4.515 1.00 90.56 84 ARG A O 1
ATOM 646 N N . SER A 1 85 ? 2.452 10.103 -5.265 1.00 86.00 85 SER A N 1
ATOM 647 C CA . SER A 1 85 ? 3.893 10.370 -5.369 1.00 86.00 85 SER A CA 1
ATOM 648 C C . SER A 1 85 ? 4.591 10.287 -4.016 1.00 86.00 85 SER A C 1
ATOM 650 O O . SER A 1 85 ? 5.636 9.652 -3.919 1.00 86.00 85 SER A O 1
ATOM 652 N N . SER A 1 86 ? 4.001 10.861 -2.966 1.00 87.31 86 SER A N 1
ATOM 653 C CA . SER A 1 86 ? 4.548 10.774 -1.608 1.00 87.31 86 SER A CA 1
ATOM 654 C C . SER A 1 86 ? 4.588 9.337 -1.077 1.00 87.31 86 SER A C 1
ATOM 656 O O . SER A 1 86 ? 5.520 8.978 -0.367 1.00 87.31 86 SER A O 1
ATOM 658 N N . ALA A 1 87 ? 3.626 8.489 -1.451 1.00 91.94 87 ALA A N 1
ATOM 659 C CA . ALA A 1 87 ? 3.594 7.093 -1.014 1.00 91.94 87 ALA A CA 1
ATOM 660 C C . ALA A 1 87 ? 4.676 6.208 -1.665 1.00 91.94 87 ALA A C 1
ATOM 662 O O . ALA A 1 87 ? 5.024 5.162 -1.119 1.00 91.94 87 ALA A O 1
ATOM 663 N N . ILE A 1 88 ? 5.235 6.610 -2.813 1.00 93.31 88 ILE A N 1
ATOM 664 C CA . ILE A 1 88 ? 6.249 5.830 -3.545 1.00 93.31 88 ILE A CA 1
ATOM 665 C C . ILE A 1 88 ? 7.490 5.549 -2.697 1.00 93.31 88 ILE A C 1
ATOM 667 O O . ILE A 1 88 ? 8.069 4.464 -2.784 1.00 93.31 88 ILE A O 1
ATOM 671 N N . GLU A 1 89 ? 7.895 6.514 -1.873 1.00 90.44 89 GLU A N 1
ATOM 672 C CA . GLU A 1 89 ? 9.078 6.395 -1.019 1.00 90.44 89 GLU A CA 1
ATOM 673 C C . GLU A 1 89 ? 8.932 5.274 0.016 1.00 90.44 89 GLU A C 1
ATOM 675 O O . GLU A 1 89 ? 9.923 4.631 0.351 1.00 90.44 89 GLU A O 1
ATOM 680 N N . ALA A 1 90 ? 7.705 4.972 0.457 1.00 91.00 90 ALA A N 1
ATOM 681 C CA . ALA A 1 90 ? 7.444 3.884 1.395 1.00 91.00 90 ALA A CA 1
ATOM 682 C C . ALA A 1 90 ? 7.610 2.494 0.752 1.00 91.00 90 ALA A C 1
ATOM 684 O O . ALA A 1 90 ? 8.044 1.558 1.417 1.00 91.00 90 ALA A O 1
ATOM 685 N N . PHE A 1 91 ? 7.301 2.346 -0.543 1.00 92.19 91 PHE A N 1
ATOM 686 C CA . PHE A 1 91 ? 7.476 1.073 -1.259 1.00 92.19 91 PHE A CA 1
ATOM 687 C C . PHE A 1 91 ? 8.930 0.799 -1.646 1.00 92.19 91 PHE A C 1
ATOM 689 O O . PHE A 1 91 ? 9.355 -0.350 -1.746 1.00 92.19 91 PHE A O 1
ATOM 696 N N . LEU A 1 92 ? 9.683 1.862 -1.907 1.00 92.88 92 LEU A N 1
ATOM 697 C CA . LEU A 1 92 ? 11.080 1.814 -2.311 1.00 92.88 92 LEU A CA 1
ATOM 698 C C . LEU A 1 92 ? 11.857 2.766 -1.401 1.00 92.88 92 LEU A C 1
ATOM 700 O O . LEU A 1 92 ? 12.144 3.878 -1.846 1.00 92.88 92 LEU A O 1
ATOM 704 N N . PRO A 1 93 ? 12.159 2.390 -0.145 1.00 91.44 93 PRO A N 1
ATOM 705 C CA . PRO A 1 93 ? 12.927 3.235 0.766 1.00 91.44 93 PRO A CA 1
ATOM 706 C C . PRO A 1 93 ? 14.364 3.429 0.266 1.00 91.44 93 PRO A C 1
ATOM 708 O O . PRO A 1 93 ? 14.847 2.687 -0.592 1.00 91.44 93 PRO A O 1
ATOM 711 N N . ASP A 1 94 ? 15.045 4.454 0.779 1.00 89.69 94 ASP A N 1
ATOM 712 C CA . ASP A 1 94 ? 16.467 4.639 0.488 1.00 89.69 94 ASP A CA 1
ATOM 713 C C . ASP A 1 94 ? 17.272 3.491 1.114 1.00 89.69 94 ASP A C 1
ATOM 715 O O . ASP A 1 94 ? 17.148 3.206 2.305 1.00 89.69 94 ASP A O 1
ATOM 719 N N . ASP A 1 95 ? 18.102 2.845 0.299 1.00 88.12 95 ASP A N 1
ATOM 720 C CA . ASP A 1 95 ? 19.012 1.778 0.709 1.00 88.12 95 ASP A CA 1
ATOM 721 C C . ASP A 1 95 ? 20.449 2.274 0.476 1.00 88.12 95 ASP A C 1
ATOM 723 O O . ASP A 1 95 ? 20.785 2.608 -0.667 1.00 88.12 95 ASP A O 1
ATOM 727 N N . PRO A 1 96 ? 21.295 2.373 1.520 1.00 89.25 96 PRO A N 1
ATOM 728 C CA . PRO A 1 96 ? 22.661 2.874 1.381 1.00 89.25 96 PRO A CA 1
ATOM 729 C C . PRO A 1 96 ? 23.539 1.998 0.475 1.00 89.25 96 PRO A C 1
ATOM 731 O O . PRO A 1 96 ? 24.523 2.500 -0.071 1.00 89.25 96 PRO A O 1
ATOM 734 N N . ASP A 1 97 ? 23.181 0.726 0.282 1.00 89.75 97 ASP A N 1
ATOM 735 C CA . ASP A 1 97 ? 23.919 -0.213 -0.566 1.00 89.75 97 ASP A CA 1
ATOM 736 C C . ASP A 1 97 ? 23.508 -0.121 -2.046 1.00 89.75 97 ASP A C 1
ATOM 738 O O . ASP A 1 97 ? 24.147 -0.709 -2.925 1.00 89.75 97 ASP A O 1
ATOM 742 N N . VAL A 1 98 ? 22.458 0.647 -2.356 1.00 87.31 98 VAL A N 1
ATOM 743 C CA . VAL A 1 98 ? 21.952 0.850 -3.714 1.00 87.31 98 VAL A CA 1
ATOM 744 C C . VAL A 1 98 ? 22.227 2.282 -4.160 1.00 87.31 98 VAL A C 1
ATOM 746 O O . VAL A 1 98 ? 21.889 3.256 -3.494 1.00 87.31 98 VAL A O 1
ATOM 749 N N . CYS A 1 99 ? 22.819 2.441 -5.346 1.00 91.88 99 CYS A N 1
ATOM 750 C CA . CYS A 1 99 ? 23.028 3.770 -5.917 1.00 91.88 99 CYS A CA 1
ATOM 751 C C . CYS A 1 99 ? 21.684 4.499 -6.096 1.00 91.88 99 CYS A C 1
ATOM 753 O O . CYS A 1 99 ? 20.782 4.010 -6.783 1.00 91.88 99 CYS A O 1
ATOM 755 N N . SER A 1 100 ? 21.589 5.705 -5.527 1.00 91.50 100 SER A N 1
ATOM 756 C CA . SER A 1 100 ? 20.368 6.519 -5.488 1.00 91.50 100 SER A CA 1
ATOM 757 C C . SER A 1 100 ? 19.757 6.773 -6.866 1.00 91.50 100 SER A C 1
ATOM 759 O O . SER A 1 100 ? 18.538 6.847 -6.989 1.00 91.50 100 SER A O 1
ATOM 761 N N . GLY A 1 101 ? 20.572 6.832 -7.925 1.00 92.50 101 GLY A N 1
ATOM 762 C CA . GLY A 1 101 ? 20.085 6.951 -9.300 1.00 92.50 101 GLY A CA 1
ATOM 763 C C . GLY A 1 101 ? 19.172 5.792 -9.719 1.00 92.50 101 GLY A C 1
ATOM 764 O O . GLY A 1 101 ? 18.142 6.026 -10.351 1.00 92.50 101 GLY A O 1
ATOM 765 N N . TYR A 1 102 ? 19.493 4.555 -9.322 1.00 93.75 102 TYR A N 1
ATOM 766 C CA . TYR A 1 102 ? 18.641 3.392 -9.594 1.00 93.75 102 TYR A CA 1
ATOM 767 C C . TYR A 1 102 ? 17.379 3.397 -8.736 1.00 93.75 102 TYR A C 1
ATOM 769 O O . TYR A 1 102 ? 16.305 3.065 -9.243 1.00 93.75 102 TYR A O 1
ATOM 777 N N . THR A 1 103 ? 17.476 3.815 -7.472 1.00 93.88 103 THR A N 1
ATOM 778 C CA . THR A 1 103 ? 16.309 3.967 -6.592 1.00 93.88 103 THR A CA 1
ATOM 779 C C . THR A 1 103 ? 15.343 5.007 -7.155 1.00 93.88 103 THR A C 1
ATOM 781 O O . THR A 1 103 ? 14.167 4.706 -7.342 1.00 93.88 103 THR A O 1
ATOM 784 N N . CYS A 1 104 ? 15.832 6.188 -7.542 1.00 93.31 104 CYS A N 1
ATOM 785 C CA . CYS A 1 104 ? 15.023 7.240 -8.162 1.00 93.31 104 CYS A CA 1
ATOM 786 C C . CYS A 1 104 ? 14.369 6.781 -9.472 1.00 93.31 104 CYS A C 1
ATOM 788 O O . CYS A 1 104 ? 13.180 7.021 -9.679 1.00 93.31 104 CYS A O 1
ATOM 790 N N . ALA A 1 105 ? 15.109 6.083 -10.338 1.00 95.44 105 ALA A N 1
ATOM 791 C CA . ALA A 1 105 ? 14.549 5.533 -11.571 1.00 95.44 105 ALA A CA 1
ATOM 792 C C . ALA A 1 105 ? 13.462 4.478 -11.292 1.00 95.44 105 ALA A C 1
ATOM 794 O O . ALA A 1 105 ? 12.407 4.494 -11.923 1.00 95.44 105 ALA A O 1
ATOM 795 N N . SER A 1 106 ? 13.674 3.606 -10.302 1.00 96.62 106 SER A N 1
ATOM 796 C CA . SER A 1 106 ? 12.691 2.593 -9.890 1.00 96.62 106 SER A CA 1
ATOM 797 C C . SER A 1 106 ? 11.425 3.236 -9.322 1.00 96.62 106 SER A C 1
ATOM 799 O O . SER A 1 106 ? 10.317 2.841 -9.685 1.00 96.62 106 SER A O 1
ATOM 801 N N . ARG A 1 107 ? 11.579 4.276 -8.490 1.00 95.69 107 ARG A N 1
ATOM 802 C CA . ARG A 1 107 ? 10.472 5.089 -7.968 1.00 95.69 107 ARG A CA 1
ATOM 803 C C . ARG A 1 107 ? 9.689 5.754 -9.097 1.00 95.69 107 ARG A C 1
ATOM 805 O O . ARG A 1 107 ? 8.464 5.738 -9.073 1.00 95.69 107 ARG A O 1
ATOM 812 N N . TYR A 1 108 ? 10.376 6.286 -10.109 1.00 94.94 108 TYR A N 1
ATOM 813 C CA . TYR A 1 108 ? 9.720 6.877 -11.273 1.00 94.94 108 TYR A CA 1
ATOM 814 C C . TYR A 1 108 ? 8.897 5.843 -12.054 1.00 94.94 108 TYR A C 1
ATOM 816 O O . TYR A 1 108 ? 7.729 6.093 -12.343 1.00 94.94 108 TYR A O 1
ATOM 824 N N . VAL A 1 109 ? 9.455 4.661 -12.340 1.00 97.00 109 VAL A N 1
ATOM 825 C CA . VAL A 1 109 ? 8.710 3.577 -13.007 1.00 97.00 109 VAL A CA 1
ATOM 826 C C . VAL A 1 109 ? 7.480 3.172 -12.188 1.00 97.00 109 VAL A C 1
ATOM 828 O O . VAL A 1 109 ? 6.386 3.073 -12.746 1.00 97.00 109 VAL A O 1
ATOM 831 N N . LEU A 1 110 ? 7.626 3.009 -10.867 1.00 97.25 110 LEU A N 1
ATOM 832 C CA . LEU A 1 110 ? 6.505 2.696 -9.977 1.00 97.25 110 LEU A CA 1
ATOM 833 C C . LEU A 1 110 ? 5.430 3.787 -10.010 1.00 97.25 110 LEU A C 1
ATOM 835 O O . LEU A 1 110 ? 4.250 3.476 -10.147 1.00 97.25 110 LEU A O 1
ATOM 839 N N . LEU A 1 111 ? 5.831 5.058 -9.935 1.00 95.75 111 LEU A N 1
ATOM 840 C CA . LEU A 1 111 ? 4.918 6.197 -9.995 1.00 95.75 111 LEU A CA 1
ATOM 841 C C . LEU A 1 111 ? 4.088 6.183 -11.278 1.00 95.75 111 LEU A C 1
ATOM 843 O O . LEU A 1 111 ? 2.872 6.345 -11.219 1.00 95.75 111 LEU A O 1
ATOM 847 N N . ARG A 1 112 ? 4.723 5.954 -12.433 1.00 94.81 112 ARG A N 1
ATOM 848 C CA . ARG A 1 112 ? 4.019 5.902 -13.721 1.00 94.81 112 ARG A CA 1
ATOM 849 C C . ARG A 1 112 ? 3.028 4.741 -13.786 1.00 94.81 112 ARG A C 1
ATOM 851 O O . ARG A 1 112 ? 1.918 4.936 -14.275 1.00 94.81 112 ARG A O 1
ATOM 858 N N . ALA A 1 113 ? 3.390 3.573 -13.256 1.00 95.44 113 ALA A N 1
ATOM 859 C CA . ALA A 1 113 ? 2.485 2.427 -13.184 1.00 95.44 113 ALA A CA 1
ATOM 860 C C . ALA A 1 113 ? 1.295 2.683 -12.240 1.00 95.44 113 ALA A C 1
ATOM 862 O O . ALA A 1 113 ? 0.160 2.369 -12.592 1.00 95.44 113 ALA A O 1
ATOM 863 N N . ILE A 1 114 ? 1.529 3.302 -11.077 1.00 96.06 114 ILE A N 1
ATOM 864 C CA . ILE A 1 114 ? 0.471 3.685 -10.130 1.00 96.06 114 ILE A CA 1
ATOM 865 C C . ILE A 1 114 ? -0.467 4.729 -10.731 1.00 96.06 114 ILE A C 1
ATOM 867 O O . ILE A 1 114 ? -1.678 4.590 -10.603 1.00 96.06 114 ILE A O 1
ATOM 871 N N . GLN A 1 115 ? 0.067 5.757 -11.391 1.00 92.88 115 GLN A N 1
ATOM 872 C CA . GLN A 1 115 ? -0.751 6.768 -12.064 1.00 92.88 115 GLN A CA 1
ATOM 873 C C . GLN A 1 115 ? -1.647 6.122 -13.119 1.00 92.88 115 GLN A C 1
ATOM 875 O O . GLN A 1 115 ? -2.855 6.313 -13.078 1.00 92.88 115 GLN A O 1
ATOM 880 N N . HIS A 1 116 ? -1.070 5.279 -13.980 1.00 91.62 116 HIS A N 1
ATOM 881 C CA . HIS A 1 116 ? -1.829 4.580 -15.011 1.00 91.62 116 HIS A CA 1
ATOM 882 C C . HIS A 1 116 ? -2.932 3.687 -14.427 1.00 91.62 116 HIS A C 1
ATOM 884 O O . HIS A 1 116 ? -4.081 3.784 -14.842 1.00 91.62 116 HIS A O 1
ATOM 890 N N . ALA A 1 117 ? -2.617 2.859 -13.426 1.00 92.12 117 ALA A N 1
ATOM 891 C CA . ALA A 1 117 ? -3.616 2.006 -12.785 1.00 92.12 117 ALA A CA 1
ATOM 892 C C . ALA A 1 117 ? -4.699 2.812 -12.049 1.00 92.12 117 ALA A C 1
ATOM 894 O O . ALA A 1 117 ? -5.844 2.378 -11.980 1.00 92.12 117 ALA A O 1
ATOM 895 N N . GLY A 1 118 ? -4.340 3.972 -11.492 1.00 89.19 118 GLY A N 1
ATOM 896 C CA . GLY A 1 118 ? -5.238 4.848 -10.743 1.00 89.19 118 GLY A CA 1
ATOM 897 C C . GLY A 1 118 ? -6.253 5.612 -11.591 1.00 89.19 118 GLY A C 1
ATOM 898 O O . GLY A 1 118 ? -7.176 6.187 -11.011 1.00 89.19 118 GLY A O 1
ATOM 899 N N . ASP A 1 119 ? -6.084 5.626 -12.914 1.00 87.94 119 ASP A N 1
ATOM 900 C CA . ASP A 1 119 ? -7.030 6.214 -13.869 1.00 87.94 119 ASP A CA 1
ATOM 901 C C . ASP A 1 119 ? -8.112 5.208 -14.310 1.00 87.94 119 ASP A C 1
ATOM 903 O O . ASP A 1 119 ? -9.142 5.597 -14.864 1.00 87.94 119 ASP A O 1
ATOM 907 N N . GLU A 1 120 ? -7.916 3.916 -14.025 1.00 87.50 120 GLU A N 1
ATOM 908 C CA . GLU A 1 120 ? -8.847 2.847 -14.380 1.00 87.50 120 GLU A CA 1
ATOM 909 C C . GLU A 1 120 ? -9.907 2.611 -13.282 1.00 87.50 120 GLU A C 1
ATOM 911 O O . GLU A 1 120 ? -9.603 2.630 -12.080 1.00 87.50 120 GLU A O 1
ATOM 916 N N . PRO A 1 121 ? -11.172 2.325 -13.649 1.00 84.06 121 PRO A N 1
ATOM 917 C CA . PRO A 1 121 ? -12.192 1.934 -12.684 1.00 84.06 121 PRO A CA 1
ATOM 918 C C . PRO A 1 121 ? -11.788 0.677 -11.903 1.00 84.06 121 PRO A C 1
ATOM 920 O O . PRO A 1 121 ? -11.467 -0.359 -12.481 1.00 84.06 121 PRO A O 1
ATOM 923 N N . GLY A 1 122 ? -11.868 0.744 -10.573 1.00 83.75 122 GLY A N 1
ATOM 924 C CA . GLY A 1 122 ? -11.505 -0.384 -9.710 1.00 83.75 122 GLY A CA 1
ATOM 925 C C . GLY A 1 122 ? -9.996 -0.592 -9.557 1.00 83.75 122 GLY A C 1
ATOM 926 O O . GLY A 1 122 ? -9.580 -1.722 -9.318 1.00 83.75 122 GLY A O 1
ATOM 927 N N . ALA A 1 123 ? -9.199 0.475 -9.689 1.00 89.88 123 ALA A N 1
ATOM 928 C CA . ALA A 1 123 ? -7.750 0.498 -9.492 1.00 89.88 123 ALA A CA 1
ATOM 929 C C . ALA A 1 123 ? -7.265 -0.366 -8.309 1.00 89.88 123 ALA A C 1
ATOM 931 O O . ALA A 1 123 ? -7.781 -0.287 -7.190 1.00 89.88 123 ALA A O 1
ATOM 932 N N . THR A 1 124 ? -6.237 -1.188 -8.545 1.00 93.44 124 THR A N 1
ATOM 933 C CA . THR A 1 124 ? -5.663 -2.092 -7.535 1.00 93.44 124 THR A CA 1
ATOM 934 C C . THR A 1 124 ? -4.139 -2.116 -7.592 1.00 93.44 124 THR A C 1
ATOM 936 O O . THR A 1 124 ? -3.542 -1.903 -8.647 1.00 93.44 124 THR A O 1
ATOM 939 N N . LEU A 1 125 ? -3.491 -2.396 -6.458 1.00 95.94 125 LEU A N 1
ATOM 940 C CA . LEU A 1 125 ? -2.039 -2.588 -6.429 1.00 95.94 125 LEU A CA 1
ATOM 941 C C . LEU A 1 125 ? -1.604 -3.845 -7.203 1.00 95.94 125 LEU A C 1
ATOM 943 O O . LEU A 1 125 ? -0.507 -3.861 -7.755 1.00 95.94 125 LEU A O 1
ATOM 947 N N . SER A 1 126 ? -2.454 -4.871 -7.327 1.00 96.06 126 SER A N 1
ATOM 948 C CA . SER A 1 126 ? -2.121 -6.034 -8.157 1.00 96.06 126 SER A CA 1
ATOM 949 C C . SER A 1 126 ? -2.087 -5.700 -9.652 1.00 96.06 126 SER A C 1
ATOM 951 O O . SER A 1 126 ? -1.201 -6.182 -10.353 1.00 96.06 126 SER A O 1
ATOM 953 N N . ALA A 1 127 ? -2.938 -4.782 -10.128 1.00 95.25 127 ALA A N 1
ATOM 954 C CA . ALA A 1 127 ? -2.830 -4.250 -11.489 1.00 95.25 127 ALA A CA 1
ATOM 955 C C . ALA A 1 127 ? -1.494 -3.514 -11.712 1.00 95.25 127 ALA A C 1
ATOM 957 O O . ALA A 1 127 ? -0.861 -3.682 -12.750 1.00 95.25 127 ALA A O 1
ATOM 958 N N . VAL A 1 128 ? -1.014 -2.758 -10.717 1.00 97.06 128 VAL A N 1
ATOM 959 C CA . VAL A 1 128 ? 0.309 -2.101 -10.755 1.00 97.06 128 VAL A CA 1
ATOM 960 C C . VAL A 1 128 ? 1.437 -3.132 -10.855 1.00 97.06 128 VAL A C 1
ATOM 962 O O . VAL A 1 128 ? 2.321 -2.996 -11.703 1.00 97.06 128 VAL A O 1
ATOM 965 N N . ARG A 1 129 ? 1.393 -4.188 -10.031 1.00 97.50 129 ARG A N 1
ATOM 966 C CA . ARG A 1 129 ? 2.329 -5.325 -10.099 1.00 97.50 129 ARG A CA 1
ATOM 967 C C . ARG A 1 129 ? 2.338 -5.952 -11.491 1.00 97.50 129 ARG A C 1
ATOM 969 O O . ARG A 1 129 ? 3.414 -6.191 -12.031 1.00 97.50 129 ARG A O 1
ATOM 976 N N . ASP A 1 130 ? 1.167 -6.214 -12.065 1.00 96.44 130 ASP A N 1
ATOM 977 C CA . ASP A 1 130 ? 1.049 -6.864 -13.372 1.00 96.44 130 ASP A CA 1
ATOM 978 C C . ASP A 1 130 ? 1.600 -5.978 -14.501 1.00 96.44 130 ASP A C 1
ATOM 980 O O . ASP A 1 130 ? 2.399 -6.453 -15.307 1.00 96.44 130 ASP A O 1
ATOM 984 N N . LEU A 1 131 ? 1.306 -4.672 -14.488 1.00 96.00 131 LEU A N 1
ATOM 985 C CA . LEU A 1 131 ? 1.895 -3.701 -15.420 1.00 96.00 131 LEU A CA 1
ATOM 986 C C . LEU A 1 131 ? 3.430 -3.701 -15.361 1.00 96.00 131 LEU A C 1
ATOM 988 O O . LEU A 1 131 ? 4.100 -3.720 -16.391 1.00 96.00 131 LEU A O 1
ATOM 992 N N . ILE A 1 132 ? 4.004 -3.702 -14.156 1.00 97.38 132 ILE A N 1
ATOM 993 C CA . ILE A 1 132 ? 5.460 -3.704 -13.944 1.00 97.38 132 ILE A CA 1
ATOM 994 C C . ILE A 1 132 ? 6.092 -5.048 -14.328 1.00 97.38 132 ILE A C 1
ATOM 996 O O . ILE A 1 132 ? 7.213 -5.098 -14.851 1.00 97.38 132 ILE A O 1
ATOM 1000 N N . ARG A 1 133 ? 5.398 -6.159 -14.063 1.00 96.69 133 ARG A N 1
ATOM 1001 C CA . ARG A 1 133 ? 5.829 -7.494 -14.486 1.00 96.69 133 ARG A CA 1
ATOM 1002 C C . ARG A 1 133 ? 5.951 -7.544 -16.004 1.00 96.69 133 ARG A C 1
ATOM 1004 O O . ARG A 1 133 ? 6.979 -8.003 -16.497 1.00 96.69 133 ARG A O 1
ATOM 1011 N N . ASP A 1 134 ? 4.960 -7.015 -16.709 1.00 96.12 134 ASP A N 1
ATOM 1012 C CA . ASP A 1 134 ? 4.848 -7.141 -18.161 1.00 96.12 134 ASP A CA 1
ATOM 1013 C C . ASP A 1 134 ? 5.647 -6.056 -18.921 1.00 96.12 134 ASP A C 1
ATOM 1015 O O . ASP A 1 134 ? 5.810 -6.145 -20.138 1.00 96.12 134 ASP A O 1
ATOM 1019 N N . LEU A 1 135 ? 6.219 -5.068 -18.216 1.00 95.94 135 LEU A N 1
ATOM 1020 C CA . LEU A 1 135 ? 7.024 -3.999 -18.813 1.00 95.94 135 LEU A CA 1
ATOM 1021 C C . LEU A 1 135 ? 8.378 -4.523 -19.351 1.00 95.94 135 LEU A C 1
ATOM 1023 O O . LEU A 1 135 ? 9.163 -5.104 -18.586 1.00 95.94 135 LEU A O 1
ATOM 1027 N N . PRO A 1 136 ? 8.702 -4.304 -20.642 1.00 95.44 136 PRO A N 1
ATOM 1028 C CA . PRO A 1 136 ? 9.986 -4.704 -21.205 1.00 95.44 136 PRO A CA 1
ATOM 1029 C C . PRO A 1 136 ? 11.112 -3.726 -20.800 1.00 95.44 136 PRO A C 1
ATOM 1031 O O . PRO A 1 136 ? 10.874 -2.515 -20.718 1.00 95.44 136 PRO A O 1
ATOM 1034 N N . PRO A 1 137 ? 12.350 -4.204 -20.560 1.00 95.06 137 PRO A N 1
ATOM 1035 C CA . PRO A 1 137 ? 13.483 -3.341 -20.208 1.00 95.06 137 PRO A CA 1
ATOM 1036 C C . PRO A 1 137 ? 13.800 -2.259 -21.249 1.00 95.06 137 PRO A C 1
ATOM 1038 O O . PRO A 1 137 ? 14.251 -1.173 -20.886 1.00 95.06 137 PRO A O 1
ATOM 1041 N N . GLU A 1 138 ? 13.543 -2.539 -22.526 1.00 94.62 138 GLU A N 1
ATOM 1042 C CA . GLU A 1 138 ? 13.724 -1.621 -23.650 1.00 94.62 138 GLU A CA 1
ATOM 1043 C C . GLU A 1 138 ? 12.859 -0.368 -23.490 1.00 94.62 138 GLU A C 1
ATOM 1045 O O . GLU A 1 138 ? 13.361 0.738 -23.672 1.00 94.62 138 GLU A O 1
ATOM 1050 N N . ALA A 1 139 ? 11.597 -0.525 -23.074 1.00 92.56 139 ALA A N 1
ATOM 1051 C CA . ALA A 1 139 ? 10.683 0.598 -22.870 1.00 92.56 139 ALA A CA 1
ATOM 1052 C C . ALA A 1 139 ? 11.131 1.499 -21.711 1.00 92.56 139 ALA A C 1
ATOM 1054 O O . ALA A 1 139 ? 10.975 2.717 -21.767 1.00 92.56 139 ALA A O 1
ATOM 1055 N N . VAL A 1 140 ? 11.728 0.917 -20.665 1.00 94.31 140 VAL A N 1
ATOM 1056 C CA . VAL A 1 140 ? 12.284 1.680 -19.537 1.00 94.31 140 VAL A CA 1
ATOM 1057 C C . VAL A 1 140 ? 13.516 2.473 -19.970 1.00 94.31 140 VAL A C 1
ATOM 1059 O O . VAL A 1 140 ? 13.647 3.646 -19.623 1.00 94.31 140 VAL A O 1
ATOM 1062 N N . ALA A 1 141 ? 14.405 1.853 -20.748 1.00 92.38 141 ALA A N 1
ATOM 1063 C CA . ALA A 1 141 ? 15.578 2.523 -21.298 1.00 92.38 141 ALA A CA 1
ATOM 1064 C C . ALA A 1 141 ? 15.189 3.657 -22.265 1.00 92.38 141 ALA A C 1
ATOM 1066 O O . ALA A 1 141 ? 15.718 4.763 -22.155 1.00 92.38 141 ALA A O 1
ATOM 1067 N N . GLU A 1 142 ? 14.229 3.407 -23.159 1.00 91.00 142 GLU A N 1
ATOM 1068 C CA . GLU A 1 142 ? 13.705 4.396 -24.106 1.00 91.00 142 GLU A CA 1
ATOM 1069 C C . GLU A 1 142 ? 13.061 5.586 -23.382 1.00 91.00 142 GLU A C 1
ATOM 1071 O O . GLU A 1 142 ? 13.371 6.736 -23.690 1.00 91.00 142 GLU A O 1
ATOM 1076 N N . ALA A 1 143 ? 12.236 5.333 -22.360 1.00 88.25 143 ALA A N 1
ATOM 1077 C CA . ALA A 1 143 ? 11.610 6.389 -21.562 1.00 88.25 143 ALA A CA 1
ATOM 1078 C C . ALA A 1 143 ? 12.632 7.279 -20.828 1.00 88.25 143 ALA A C 1
ATOM 1080 O O . ALA A 1 143 ? 12.359 8.451 -20.572 1.00 88.25 143 ALA A O 1
ATOM 1081 N N . ALA A 1 144 ? 13.817 6.746 -20.516 1.00 88.06 144 ALA A N 1
ATOM 1082 C CA . ALA A 1 144 ? 14.931 7.493 -19.934 1.00 88.06 144 ALA A CA 1
ATOM 1083 C C . ALA A 1 144 ? 15.788 8.240 -20.980 1.00 88.06 144 ALA A C 1
ATOM 1085 O O . ALA A 1 144 ? 16.777 8.882 -20.626 1.00 88.06 144 ALA A O 1
ATOM 1086 N N . GLY A 1 145 ? 15.425 8.171 -22.266 1.00 90.25 145 GLY A N 1
ATOM 1087 C CA . GLY A 1 145 ? 16.161 8.797 -23.365 1.00 90.25 145 GLY A CA 1
ATOM 1088 C C . GLY A 1 145 ? 17.429 8.043 -23.771 1.00 90.25 145 GLY A C 1
ATOM 1089 O O . GLY A 1 145 ? 18.312 8.626 -24.402 1.00 90.25 145 GLY A O 1
ATOM 1090 N N . HIS A 1 146 ? 17.558 6.767 -23.400 1.00 90.38 146 HIS A N 1
ATOM 1091 C CA . HIS A 1 146 ? 18.668 5.927 -23.835 1.00 90.38 146 HIS A CA 1
ATOM 1092 C C . HIS A 1 146 ? 18.369 5.244 -25.176 1.00 90.38 146 HIS A C 1
ATOM 1094 O O . HIS A 1 146 ? 17.227 4.915 -25.484 1.00 90.38 146 HIS A O 1
ATOM 1100 N N . ASP A 1 147 ? 19.419 4.973 -25.954 1.00 88.38 147 ASP A N 1
ATOM 1101 C CA . ASP A 1 147 ? 19.330 4.110 -27.135 1.00 88.38 147 ASP A CA 1
ATOM 1102 C C . ASP A 1 147 ? 19.043 2.663 -26.698 1.00 88.38 147 ASP A C 1
ATOM 1104 O O . ASP A 1 147 ? 19.905 2.003 -26.114 1.00 88.38 147 ASP A O 1
ATOM 1108 N N . SER A 1 148 ? 17.834 2.167 -26.971 1.00 76.94 148 SER A N 1
ATOM 1109 C CA . SER A 1 148 ? 17.388 0.820 -26.594 1.00 76.94 148 SER A CA 1
ATOM 1110 C C . SER A 1 148 ? 18.106 -0.299 -27.360 1.00 76.94 148 SER A C 1
ATOM 1112 O O . SER A 1 148 ? 18.096 -1.445 -26.910 1.00 76.94 148 SER A O 1
ATOM 1114 N N . GLY A 1 149 ? 18.811 0.020 -28.454 1.00 82.81 149 GLY A N 1
ATOM 1115 C CA . GLY A 1 149 ? 19.726 -0.901 -29.133 1.00 82.81 149 GLY A CA 1
ATOM 1116 C C . GLY A 1 149 ? 21.068 -1.084 -28.410 1.00 82.81 149 GLY A C 1
ATOM 1117 O O . GLY A 1 149 ? 21.830 -2.001 -28.728 1.00 82.81 149 GLY A O 1
ATOM 1118 N N . ASN A 1 150 ? 21.377 -0.242 -27.418 1.00 91.25 150 ASN A N 1
ATOM 1119 C CA . ASN A 1 150 ? 22.621 -0.306 -26.660 1.00 91.25 150 ASN A CA 1
ATOM 1120 C C . ASN A 1 150 ? 22.519 -1.299 -25.487 1.00 91.25 150 ASN A C 1
ATOM 1122 O O . ASN A 1 150 ? 21.746 -1.121 -24.545 1.00 91.25 150 ASN A O 1
ATOM 1126 N N . GLY A 1 151 ? 23.394 -2.309 -25.467 1.00 91.94 151 GLY A N 1
ATOM 1127 C CA . GLY A 1 151 ? 23.420 -3.324 -24.406 1.00 91.94 151 GLY A CA 1
ATOM 1128 C C . GLY A 1 151 ? 23.720 -2.799 -22.990 1.00 91.94 151 GLY A C 1
ATOM 1129 O O . GLY A 1 151 ? 23.459 -3.501 -22.012 1.00 91.94 151 GLY A O 1
ATOM 1130 N N . HIS A 1 152 ? 24.276 -1.594 -22.836 1.00 91.31 152 HIS A N 1
ATOM 1131 C CA . HIS A 1 152 ? 24.400 -0.930 -21.532 1.00 91.31 152 HIS A CA 1
ATOM 1132 C C . HIS A 1 152 ? 23.084 -0.295 -21.082 1.00 91.31 152 HIS A C 1
ATOM 1134 O O . HIS A 1 152 ? 22.716 -0.446 -19.919 1.00 91.31 152 HIS A O 1
ATOM 1140 N N . ALA A 1 153 ? 22.358 0.352 -21.997 1.00 92.00 153 ALA A N 1
ATOM 1141 C CA . ALA A 1 153 ? 21.040 0.915 -21.720 1.00 92.00 153 ALA A CA 1
ATOM 1142 C C . ALA A 1 153 ? 20.040 -0.184 -21.339 1.00 92.00 153 ALA A C 1
ATOM 1144 O O . ALA A 1 153 ? 19.317 -0.057 -20.353 1.00 92.00 153 ALA A O 1
ATOM 1145 N N . LEU A 1 154 ? 20.087 -1.317 -22.046 1.00 94.75 154 LEU A N 1
ATOM 1146 C CA . LEU A 1 154 ? 19.260 -2.476 -21.730 1.00 94.75 154 LEU A CA 1
ATOM 1147 C C . LEU A 1 154 ? 19.552 -3.031 -20.325 1.00 94.75 154 LEU A C 1
ATOM 1149 O O . LEU A 1 154 ? 18.633 -3.279 -19.547 1.00 94.75 154 LEU A O 1
ATOM 1153 N N . ARG A 1 155 ? 20.834 -3.176 -19.961 1.00 94.44 155 ARG A N 1
ATOM 1154 C CA . ARG A 1 155 ? 21.243 -3.619 -18.614 1.00 94.44 155 ARG A CA 1
ATOM 1155 C C . ARG A 1 155 ? 20.820 -2.643 -17.519 1.00 94.44 155 ARG A C 1
ATOM 1157 O O . ARG A 1 155 ? 20.443 -3.078 -16.429 1.00 94.44 155 ARG A O 1
ATOM 1164 N N . TRP A 1 156 ? 20.853 -1.344 -17.806 1.00 94.81 156 TRP A N 1
ATOM 1165 C CA . TRP A 1 156 ? 20.325 -0.330 -16.903 1.00 94.81 156 TRP A CA 1
ATOM 1166 C C . TRP A 1 156 ? 18.813 -0.514 -16.696 1.00 94.81 156 TRP A C 1
ATOM 1168 O O . TRP A 1 156 ? 18.377 -0.655 -15.554 1.00 94.81 156 TRP A O 1
ATOM 1178 N N . GLY A 1 157 ? 18.034 -0.641 -17.779 1.00 95.81 157 GLY A N 1
ATOM 1179 C CA . GLY A 1 157 ? 16.586 -0.874 -17.714 1.00 95.81 157 GLY A CA 1
ATOM 1180 C C . GLY A 1 157 ? 16.218 -2.161 -16.969 1.00 95.81 157 GLY A C 1
ATOM 1181 O O . GLY A 1 157 ? 15.306 -2.163 -16.144 1.00 95.81 157 GLY A O 1
ATOM 1182 N N . MET A 1 158 ? 16.979 -3.243 -17.169 1.00 96.56 158 MET A N 1
ATOM 1183 C CA . MET A 1 158 ? 16.818 -4.497 -16.421 1.00 96.56 158 MET A CA 1
ATOM 1184 C C . MET A 1 158 ? 17.051 -4.309 -14.918 1.00 96.56 158 MET A C 1
ATOM 1186 O O . MET A 1 158 ? 16.288 -4.837 -14.111 1.00 96.56 158 MET A O 1
ATOM 1190 N N . THR A 1 159 ? 18.081 -3.547 -14.538 1.00 95.44 159 THR A N 1
ATOM 1191 C CA . THR A 1 159 ? 18.393 -3.256 -13.129 1.00 95.44 159 THR A CA 1
ATOM 1192 C C . THR A 1 159 ? 17.276 -2.448 -12.468 1.00 95.44 159 THR A C 1
ATOM 1194 O O . THR A 1 159 ? 16.828 -2.799 -11.378 1.00 95.44 159 THR A O 1
ATOM 1197 N N . VAL A 1 160 ? 16.776 -1.410 -13.147 1.00 96.94 160 VAL A N 1
ATOM 1198 C CA . VAL A 1 160 ? 15.640 -0.606 -12.669 1.00 96.94 160 VAL A CA 1
ATOM 1199 C C . VAL A 1 160 ? 14.395 -1.478 -12.489 1.00 96.94 160 VAL A C 1
ATOM 1201 O O . VAL A 1 160 ? 13.767 -1.451 -11.431 1.00 96.94 160 VAL A O 1
ATOM 1204 N N . LEU A 1 161 ? 14.071 -2.316 -13.482 1.00 97.69 161 LEU A N 1
ATOM 1205 C CA . LEU A 1 161 ? 12.939 -3.240 -13.399 1.00 97.69 161 LEU A CA 1
ATOM 1206 C C . LEU A 1 161 ? 13.080 -4.247 -12.259 1.00 97.69 161 LEU A C 1
ATOM 1208 O O . LEU A 1 161 ? 12.094 -4.543 -11.593 1.00 97.69 161 LEU A O 1
ATOM 1212 N N . ALA A 1 162 ? 14.281 -4.769 -12.010 1.00 95.94 162 ALA A N 1
ATOM 1213 C CA . ALA A 1 162 ? 14.519 -5.681 -10.897 1.00 95.94 162 ALA A CA 1
ATOM 1214 C C . ALA A 1 162 ? 14.220 -5.015 -9.543 1.00 95.94 162 ALA A C 1
ATOM 1216 O O . ALA A 1 162 ? 13.559 -5.625 -8.700 1.00 95.94 162 ALA A O 1
ATOM 1217 N N . GLY A 1 163 ? 14.636 -3.755 -9.363 1.00 94.62 163 GLY A N 1
ATOM 1218 C CA . GLY A 1 163 ? 14.348 -2.973 -8.159 1.00 94.62 163 GLY A CA 1
ATOM 1219 C C . GLY A 1 163 ? 12.848 -2.804 -7.919 1.00 94.62 163 GLY A C 1
ATOM 1220 O O . GLY A 1 163 ? 12.334 -3.178 -6.864 1.00 94.62 163 GLY A O 1
ATOM 1221 N N . VAL A 1 164 ? 12.114 -2.319 -8.922 1.00 96.75 164 VAL A N 1
ATOM 1222 C CA . VAL A 1 164 ? 10.667 -2.090 -8.776 1.00 96.75 164 VAL A CA 1
ATOM 1223 C C . VAL A 1 164 ? 9.852 -3.392 -8.707 1.00 96.75 164 VAL A C 1
ATOM 1225 O O . VAL A 1 164 ? 8.881 -3.473 -7.954 1.00 96.75 164 VAL A O 1
ATOM 1228 N N . ARG A 1 165 ? 10.254 -4.460 -9.410 1.00 97.06 165 ARG A N 1
ATOM 1229 C CA . ARG A 1 165 ? 9.609 -5.782 -9.295 1.00 97.06 165 ARG A CA 1
ATOM 1230 C C . ARG A 1 165 ? 9.781 -6.359 -7.896 1.00 97.06 165 ARG A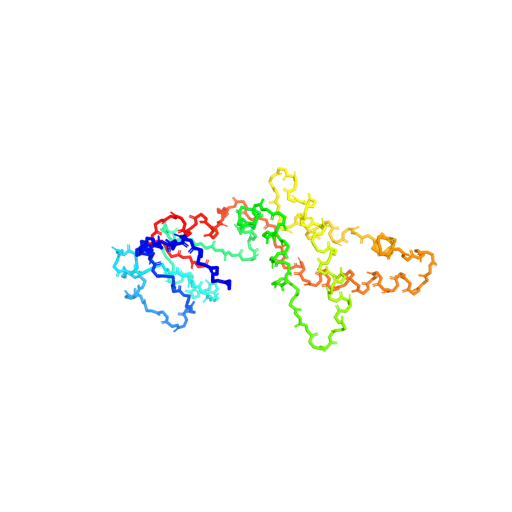 C 1
ATOM 1232 O O . ARG A 1 165 ? 8.829 -6.901 -7.345 1.00 97.06 165 ARG A O 1
ATOM 1239 N N . ARG A 1 166 ? 10.958 -6.186 -7.284 1.00 94.06 166 ARG A N 1
ATOM 1240 C CA . ARG A 1 166 ? 11.175 -6.570 -5.885 1.00 94.06 166 ARG A CA 1
ATOM 1241 C C . ARG A 1 166 ? 10.269 -5.788 -4.937 1.00 94.06 166 ARG A C 1
ATOM 1243 O O . ARG A 1 166 ? 9.761 -6.384 -4.003 1.00 94.06 166 ARG A O 1
ATOM 1250 N N . ALA A 1 167 ? 10.020 -4.502 -5.157 1.00 92.38 167 ALA A N 1
ATOM 1251 C CA . ALA A 1 167 ? 9.100 -3.751 -4.295 1.00 92.38 167 ALA A CA 1
ATOM 1252 C C . ALA A 1 167 ? 7.631 -4.179 -4.457 1.00 92.38 167 ALA A C 1
ATOM 1254 O O . ALA A 1 167 ? 6.876 -4.195 -3.493 1.00 92.38 167 ALA A O 1
ATOM 1255 N N . THR A 1 168 ? 7.227 -4.561 -5.669 1.00 96.31 168 THR A N 1
ATOM 1256 C CA . THR A 1 168 ? 5.815 -4.829 -5.998 1.00 96.31 168 THR A CA 1
ATOM 1257 C C . THR A 1 168 ? 5.414 -6.303 -5.941 1.00 96.31 168 THR A C 1
ATOM 1259 O O . THR A 1 168 ? 4.227 -6.609 -6.030 1.00 96.31 168 THR A O 1
ATOM 1262 N N . HIS A 1 169 ? 6.361 -7.231 -5.751 1.00 93.31 169 HIS A N 1
ATOM 1263 C CA . HIS A 1 169 ? 6.075 -8.674 -5.737 1.00 93.31 169 HIS A CA 1
ATOM 1264 C C . HIS A 1 169 ? 5.041 -9.095 -4.679 1.00 93.31 169 HIS A C 1
ATOM 1266 O O . HIS A 1 169 ? 4.324 -10.069 -4.889 1.00 93.31 169 HIS A O 1
ATOM 1272 N N . ALA A 1 170 ? 4.967 -8.366 -3.561 1.00 90.31 170 ALA A N 1
ATOM 1273 C CA . ALA A 1 170 ? 4.073 -8.656 -2.445 1.00 90.31 170 ALA A CA 1
ATOM 1274 C C . ALA A 1 170 ? 2.660 -8.076 -2.627 1.00 90.31 170 ALA A C 1
ATOM 1276 O O . ALA A 1 170 ? 1.801 -8.291 -1.777 1.00 90.31 170 ALA A O 1
ATOM 1277 N N . PHE A 1 171 ? 2.393 -7.340 -3.712 1.00 96.50 171 PHE A N 1
ATOM 1278 C CA . PHE A 1 171 ? 1.051 -6.835 -3.989 1.00 96.50 171 PHE A CA 1
ATOM 1279 C C . PHE A 1 171 ? 0.135 -8.000 -4.365 1.00 96.50 171 PHE A C 1
ATOM 1281 O O . PHE A 1 171 ? 0.130 -8.483 -5.501 1.00 96.50 171 PHE A O 1
ATOM 1288 N N . ALA A 1 172 ? -0.620 -8.471 -3.378 1.00 96.56 172 ALA A N 1
ATOM 1289 C CA . ALA A 1 172 ? -1.564 -9.556 -3.547 1.00 96.56 172 ALA A CA 1
ATOM 1290 C C . ALA A 1 172 ? -2.792 -9.110 -4.344 1.00 96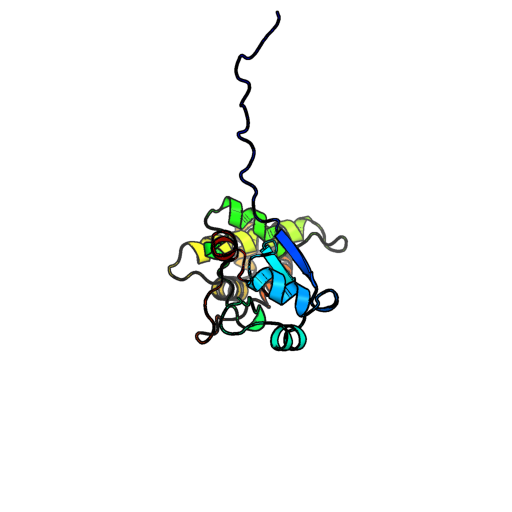.56 172 ALA A C 1
ATOM 1292 O O . ALA A 1 172 ? -3.200 -7.943 -4.325 1.00 96.56 172 ALA A O 1
ATOM 1293 N N . ASP A 1 173 ? -3.397 -10.071 -5.034 1.00 96.81 173 ASP A N 1
ATOM 1294 C CA . ASP A 1 173 ? -4.720 -9.880 -5.603 1.00 96.81 173 ASP A CA 1
ATOM 1295 C C . ASP A 1 173 ? -5.745 -9.717 -4.486 1.00 96.81 173 ASP A C 1
ATOM 1297 O O . ASP A 1 173 ? -5.647 -10.334 -3.426 1.00 96.81 173 ASP A O 1
ATOM 1301 N N . HIS A 1 174 ? -6.736 -8.869 -4.737 1.00 95.19 174 HIS A N 1
ATOM 1302 C CA . HIS A 1 174 ? -7.785 -8.636 -3.763 1.00 95.19 174 HIS A CA 1
ATOM 1303 C C . HIS A 1 174 ? -8.642 -9.892 -3.581 1.00 95.19 174 HIS A C 1
ATOM 1305 O O . HIS A 1 174 ? -9.346 -10.316 -4.505 1.00 95.19 174 HIS A O 1
ATOM 1311 N N . ASP A 1 175 ? -8.619 -10.446 -2.371 1.00 94.94 175 ASP A N 1
ATOM 1312 C CA . ASP A 1 175 ? -9.545 -11.490 -1.965 1.00 94.94 175 ASP A CA 1
ATOM 1313 C C . ASP A 1 175 ? -10.960 -10.907 -1.879 1.00 94.94 175 ASP A C 1
ATOM 1315 O O . ASP A 1 175 ? -11.254 -10.063 -1.035 1.00 94.94 175 ASP A O 1
ATOM 1319 N N . ARG A 1 176 ? -11.855 -11.379 -2.752 1.00 92.06 176 ARG A N 1
ATOM 1320 C CA . ARG A 1 176 ? -13.245 -10.901 -2.837 1.00 92.06 176 ARG A CA 1
ATOM 1321 C C . ARG A 1 176 ? -14.076 -11.223 -1.594 1.00 92.06 176 ARG A C 1
ATOM 1323 O O . ARG A 1 176 ? -15.172 -10.685 -1.461 1.00 92.06 176 ARG A O 1
ATOM 1330 N N . LEU A 1 177 ? -13.598 -12.119 -0.731 1.00 91.88 177 LEU A N 1
ATOM 1331 C CA . LEU A 1 177 ? -14.231 -12.422 0.551 1.00 91.88 177 LEU A CA 1
ATOM 1332 C C . LEU A 1 177 ? -13.869 -11.397 1.633 1.00 91.88 177 LEU A C 1
ATOM 1334 O O . LEU A 1 177 ? -14.552 -11.334 2.652 1.00 91.88 177 LEU A O 1
ATOM 1338 N N . MET A 1 178 ? -12.829 -10.589 1.413 1.00 92.06 178 MET A N 1
ATOM 1339 C CA . MET A 1 178 ? -12.392 -9.548 2.336 1.00 92.06 178 MET A CA 1
ATOM 1340 C C . MET A 1 178 ? -12.961 -8.186 1.914 1.00 92.06 178 MET A C 1
ATOM 1342 O O . MET A 1 178 ? -12.940 -7.843 0.730 1.00 92.06 178 MET A O 1
ATOM 1346 N N . PRO A 1 179 ? -13.446 -7.355 2.851 1.00 92.75 179 PRO A N 1
ATOM 1347 C CA . PRO A 1 179 ? -13.852 -5.993 2.532 1.00 92.75 179 PRO A CA 1
ATOM 1348 C C . PRO A 1 179 ? -12.638 -5.122 2.181 1.00 92.75 179 PRO A C 1
ATOM 1350 O O . PRO A 1 179 ? -11.551 -5.290 2.734 1.00 92.75 179 PRO A O 1
ATOM 1353 N N . ARG A 1 180 ? -12.842 -4.140 1.293 1.00 94.75 180 ARG A N 1
ATOM 1354 C CA . ARG A 1 180 ? -11.855 -3.086 1.016 1.00 94.75 180 ARG A CA 1
ATOM 1355 C C . ARG A 1 180 ? -11.750 -2.124 2.193 1.00 94.75 180 ARG A C 1
ATOM 1357 O O . ARG A 1 180 ? -12.732 -1.447 2.511 1.00 94.75 180 ARG A O 1
ATOM 1364 N N . ILE A 1 181 ? -10.558 -2.012 2.769 1.00 96.56 181 ILE A N 1
ATOM 1365 C CA . ILE A 1 181 ? -10.280 -1.144 3.914 1.00 96.56 181 ILE A CA 1
ATOM 1366 C C . ILE A 1 181 ? -9.456 0.064 3.473 1.00 96.56 181 ILE A C 1
ATOM 1368 O O . ILE A 1 181 ? -8.454 -0.077 2.781 1.00 96.56 181 ILE A O 1
ATOM 1372 N N . SER A 1 182 ? -9.888 1.255 3.882 1.00 96.12 182 SER A N 1
ATOM 1373 C CA . SER A 1 182 ? -9.200 2.529 3.649 1.00 96.12 182 SER A CA 1
ATOM 1374 C C . SER A 1 182 ? -8.883 3.153 4.998 1.00 96.12 182 SER A C 1
ATOM 1376 O O . SER A 1 182 ? -9.780 3.340 5.826 1.00 96.12 182 SER A O 1
ATOM 1378 N N . ILE A 1 183 ? -7.617 3.505 5.196 1.00 95.62 183 ILE A N 1
ATOM 1379 C CA . ILE A 1 183 ? -7.126 4.149 6.412 1.00 95.62 183 ILE A CA 1
ATOM 1380 C C . ILE A 1 183 ? -7.787 5.522 6.565 1.00 95.62 183 ILE A C 1
ATOM 1382 O O . ILE A 1 183 ? -8.224 5.876 7.656 1.00 95.62 183 ILE A O 1
ATOM 1386 N N . ALA A 1 184 ? -7.949 6.280 5.476 1.00 94.19 184 ALA A N 1
ATOM 1387 C CA . ALA A 1 184 ? -8.612 7.581 5.506 1.00 94.19 184 ALA A CA 1
ATOM 1388 C C . ALA A 1 184 ? -10.089 7.468 5.923 1.00 94.19 184 ALA A C 1
ATOM 1390 O O . ALA A 1 184 ? -10.565 8.254 6.746 1.00 94.19 184 ALA A O 1
ATOM 1391 N N . ARG A 1 185 ? -10.818 6.469 5.403 1.00 94.81 185 ARG A N 1
ATOM 1392 C CA . ARG A 1 185 ? -12.212 6.210 5.803 1.00 94.81 185 ARG A CA 1
ATOM 1393 C C . ARG A 1 185 ? -12.310 5.749 7.254 1.00 94.81 185 ARG A C 1
ATOM 1395 O O . ARG A 1 185 ? -13.204 6.203 7.964 1.00 94.81 185 ARG A O 1
ATOM 1402 N N . TRP A 1 186 ? -11.389 4.903 7.705 1.00 95.62 186 TRP A N 1
ATOM 1403 C CA . TRP A 1 186 ? -11.306 4.494 9.105 1.00 95.62 186 TRP A CA 1
ATOM 1404 C C . TRP A 1 186 ? -11.046 5.691 10.037 1.00 95.62 186 TRP A C 1
ATOM 1406 O O . TRP A 1 186 ? -11.795 5.901 10.993 1.00 95.62 186 TRP A O 1
ATOM 1416 N N . LEU A 1 187 ? -10.073 6.548 9.705 1.00 93.50 187 LEU A N 1
ATOM 1417 C CA . LEU A 1 187 ? -9.758 7.782 10.437 1.00 93.50 187 LEU A CA 1
ATOM 1418 C C . LEU A 1 187 ? -10.932 8.773 10.488 1.00 93.50 187 LEU A C 1
ATOM 1420 O O . LEU A 1 187 ? -11.040 9.542 11.443 1.00 93.50 187 LEU A O 1
ATOM 1424 N N . ALA A 1 188 ? -11.813 8.769 9.486 1.00 91.25 188 ALA A N 1
ATOM 1425 C CA . ALA A 1 188 ? -13.034 9.576 9.472 1.00 91.25 188 ALA A CA 1
ATOM 1426 C C . ALA A 1 188 ? -14.215 8.923 10.225 1.00 91.25 188 ALA A C 1
ATOM 1428 O O . ALA A 1 188 ? -15.182 9.609 10.553 1.00 91.25 188 ALA A O 1
ATOM 1429 N N . GLY A 1 189 ? -14.151 7.614 10.486 1.00 90.25 189 GLY A N 1
ATOM 1430 C CA . GLY A 1 189 ? -15.201 6.814 11.123 1.00 90.25 189 GLY A CA 1
ATOM 1431 C C . GLY A 1 189 ? -15.190 6.869 12.654 1.00 90.25 189 GLY A C 1
ATOM 1432 O O . GLY A 1 189 ? -14.642 7.793 13.254 1.00 90.25 189 GLY A O 1
ATOM 1433 N N . SER A 1 190 ? -15.780 5.864 13.311 1.00 90.31 190 SER A N 1
ATOM 1434 C CA . SER A 1 190 ? -15.807 5.783 14.782 1.00 90.31 190 SER A CA 1
ATOM 1435 C C . SER A 1 190 ? -14.404 5.614 15.369 1.00 90.31 190 SER A C 1
ATOM 1437 O O . SER A 1 190 ? -13.618 4.821 14.858 1.00 90.31 190 SER A O 1
ATOM 1439 N N . ALA A 1 191 ? -14.095 6.321 16.461 1.00 90.75 191 ALA A N 1
ATOM 1440 C CA . ALA A 1 191 ? -12.842 6.122 17.194 1.00 90.75 191 ALA A CA 1
ATOM 1441 C C . ALA A 1 191 ? -12.810 4.803 17.987 1.00 90.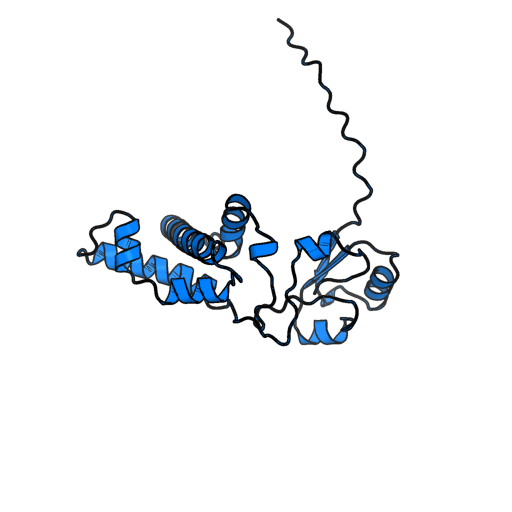75 191 ALA A C 1
ATOM 1443 O O . ALA A 1 191 ? -11.735 4.355 18.365 1.00 90.75 191 ALA A O 1
ATOM 1444 N N . SER A 1 192 ? -13.973 4.173 18.187 1.00 92.56 192 SER A N 1
ATOM 1445 C CA . SER A 1 192 ? -14.114 2.883 18.870 1.00 92.56 192 SER A CA 1
ATOM 1446 C C . SER A 1 192 ? -13.875 1.659 17.978 1.00 92.56 192 SER A C 1
ATOM 1448 O O . SER A 1 192 ? -13.993 0.531 18.448 1.00 92.56 192 SER A O 1
ATOM 1450 N N . THR A 1 193 ? -13.572 1.868 16.694 1.00 94.50 193 THR A N 1
ATOM 1451 C CA . THR A 1 193 ? -13.176 0.810 15.758 1.00 94.50 193 THR A CA 1
ATOM 1452 C C . THR A 1 193 ? -11.657 0.751 15.702 1.00 94.50 193 THR A C 1
ATOM 1454 O O . THR A 1 193 ? -11.023 1.752 15.358 1.00 94.50 193 THR A O 1
ATOM 1457 N N . ILE A 1 194 ? -11.073 -0.409 15.995 1.00 96.19 194 ILE A N 1
ATOM 1458 C CA . ILE A 1 194 ? -9.623 -0.617 15.934 1.00 96.19 194 ILE A CA 1
ATOM 1459 C C . ILE A 1 194 ? -9.246 -1.045 14.512 1.00 96.19 194 ILE A C 1
ATOM 1461 O O . ILE A 1 194 ? -9.992 -1.787 13.868 1.00 96.19 194 ILE A O 1
ATOM 1465 N N . LEU A 1 195 ? -8.119 -0.541 14.009 1.00 97.44 195 LEU A N 1
ATOM 1466 C CA . LEU A 1 195 ? -7.528 -0.998 12.752 1.00 97.44 195 LEU A CA 1
ATOM 1467 C C . LEU A 1 195 ? -6.359 -1.932 13.063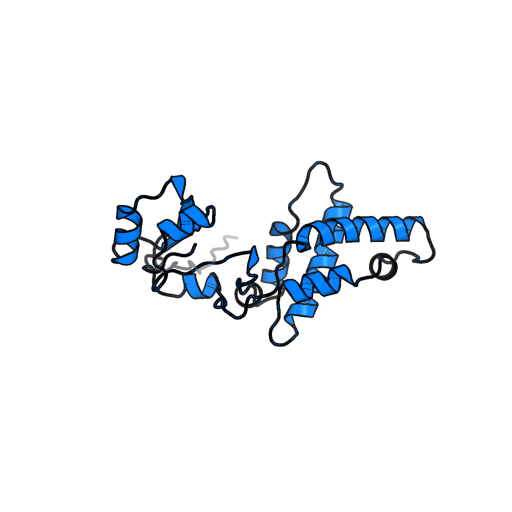 1.00 97.44 195 LEU A C 1
ATOM 1469 O O . LEU A 1 195 ? -5.422 -1.518 13.741 1.00 97.44 195 LEU A O 1
ATOM 1473 N N . PHE A 1 196 ? -6.430 -3.154 12.559 1.00 96.31 196 PHE A N 1
ATOM 1474 C CA . PHE A 1 196 ? -5.350 -4.134 12.540 1.00 96.31 196 PHE A CA 1
ATOM 1475 C C . PHE A 1 196 ? -4.740 -4.228 11.139 1.00 96.31 196 PHE A C 1
ATOM 1477 O O . PHE A 1 196 ? -5.478 -3.972 10.155 1.00 96.31 196 PHE A O 1
#

Sequence (196 aa):
MDGSFPFRFRRQPEPTHATLTIAETADLTAAALEAVRAGDGGRLAVFGDGDAIAELADQVRDQLIDPARGNWDFFADHPSDYARSSAIEAFLPDDPDVCSGYTCASRYVLLRAIQHAGDEPGATLSAVRDLIRDLPPEAVAEAAGHDSGNGHALRWGMTVLAGVRRATHAFADHDRLMPRISIARWLAGSASTILF

Radius of gyration: 21.67 Å; chains: 1; bounding box: 42×66×58 Å

Foldseek 3Di:
DDDDDPDDPPDDPDDPQQDEDEEELVVDDLVVLVCQLVVVHGAYEYDYDPVSCVVRDDPVFAAEDDLQQQQEPVCVQQVDLVSLLVCLCVLQPDDPVDDVVLSVLLSVLLSVLQVVQSVDPPRGLVSSLVCLVPDQLLVSLVVVVHDSPDPVSSVSSVSSSVSNNVSSVSNHDHDPVHHRDYPVVVSVDRSSHYYD

Secondary structure (DSSP, 8-state):
----------PPPPP-PPPEEEEEGGG--HHHHHHHHHTSS-EEEEE--HHHHHHH--TTT-B---GGGT-B-HHHH--SHHHHHHHHHHHS---TTS-HHHHHHHHHHHHHHHHHHHTSTT--HHHHHHHHHH--HHHHHHHTT--TTSHHHHHHHHHHHHHHHHHHTT-PPP-TTSPPB-HHHHHHS-TTSPB-

pLDDT: mean 88.34, std 13.52, range [38.5, 97.69]